Protein AF-A0A2A4MA32-F1 (afdb_monomer)

Foldseek 3Di:
DPPDAPVVLLVCVLVPNVVSLVVVCVVCLLVLLVLLCLQDVDPVSSVVLSVVLSVVCSVCSNVDDPPDGPNLVSSLSSNVSSVVSVVVVVVPDDDDDDPDDDPDDPPPDPDPDDDDPDPVVVVLVVVLVVQLSVLLVPDDPLLNQLQCCCPVVVDDLVSSCVSVVHDSVVSVVSPVVSVVSSCVRCVVSVVD

Nearest PDB structures (foldseek):
  6jbq-assembly1_F  TM=4.862E-01  e=3.437E-13  Escherichia coli K-12
  8z6g-assembly1_B  TM=4.950E-01  e=1.996E-12  Pseudomonas aeruginosa
  8z6g-assembly3_F  TM=4.923E-01  e=1.811E-12  Pseudomonas aeruginosa
  6in7-assembly1_B  TM=4.731E-01  e=1.633E-11  Pseudomonas aeruginosa PAO1
  6kon-assembly1_F  TM=4.116E-01  e=2.038E-07  Mycobacterium tuberculosis H37Rv

Radius of gyration: 19.02 Å; Cα contacts (8 Å, |Δi|>4): 123; chains: 1; bounding box: 43×49×50 Å

Structure (mmCIF, N/CA/C/O backbone):
data_AF-A0A2A4MA32-F1
#
_entry.id   AF-A0A2A4MA32-F1
#
loop_
_atom_site.group_PDB
_atom_site.id
_atom_site.type_symbol
_atom_site.label_atom_id
_atom_site.label_alt_id
_atom_site.label_comp_id
_atom_site.label_asym_id
_atom_site.label_entity_id
_atom_site.label_seq_id
_atom_site.pdbx_PDB_ins_code
_atom_site.Cartn_x
_atom_site.Cartn_y
_atom_site.Cartn_z
_atom_site.occupancy
_atom_site.B_iso_or_equiv
_atom_site.auth_seq_id
_atom_site.auth_comp_id
_atom_site.auth_asym_id
_atom_site.auth_atom_id
_atom_site.pdbx_PDB_model_num
ATOM 1 N N . MET A 1 1 ? -0.555 -21.394 16.852 1.00 39.44 1 MET A N 1
ATOM 2 C CA . MET A 1 1 ? -1.492 -20.337 17.302 1.00 39.44 1 MET A CA 1
ATOM 3 C C . MET A 1 1 ? -2.703 -20.355 16.387 1.00 39.44 1 MET A C 1
ATOM 5 O O . MET A 1 1 ? -2.506 -20.377 15.179 1.00 39.44 1 MET A O 1
ATOM 9 N N . LYS A 1 2 ? -3.931 -20.401 16.919 1.00 41.59 2 LYS A 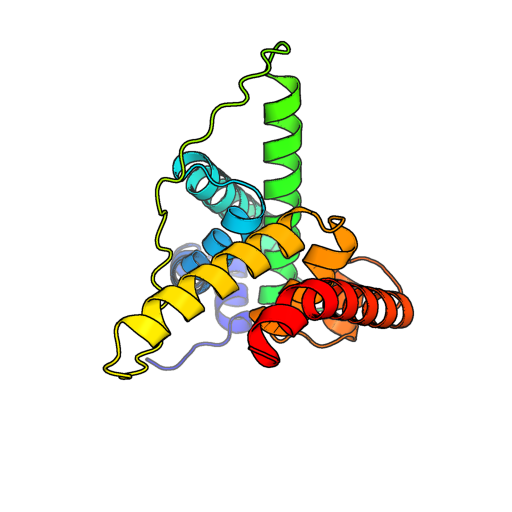N 1
ATOM 10 C CA . LYS A 1 2 ? -5.141 -20.251 16.092 1.00 41.59 2 LYS A CA 1
ATOM 11 C C . LYS A 1 2 ? -5.085 -18.870 15.428 1.00 41.59 2 LYS A C 1
ATOM 13 O O . LYS A 1 2 ? -4.944 -17.881 16.140 1.00 41.59 2 LYS A O 1
ATOM 18 N N . GLN A 1 3 ? -5.139 -18.801 14.098 1.00 53.81 3 GLN A N 1
ATOM 19 C CA . GLN A 1 3 ? -5.293 -17.528 13.389 1.00 53.81 3 GLN A CA 1
ATOM 20 C C . GLN A 1 3 ? -6.653 -16.944 13.777 1.00 53.81 3 GLN A C 1
ATOM 22 O O . GLN A 1 3 ? -7.693 -17.412 13.319 1.00 53.81 3 GLN A O 1
ATOM 27 N N . GLN A 1 4 ? -6.648 -15.964 14.677 1.00 66.06 4 GLN A N 1
ATOM 28 C CA . GLN A 1 4 ? -7.839 -15.192 14.996 1.00 66.06 4 GLN A CA 1
ATOM 29 C C . GLN A 1 4 ? -8.212 -14.364 13.760 1.00 66.06 4 GLN A C 1
ATOM 31 O O . GLN A 1 4 ? -7.342 -13.800 13.090 1.00 66.06 4 GLN A O 1
ATOM 36 N N . SER A 1 5 ? -9.501 -14.357 13.417 1.00 85.75 5 SER A N 1
ATOM 37 C CA . SER A 1 5 ? -10.015 -13.584 12.284 1.00 85.75 5 SER A CA 1
ATOM 38 C C . SER A 1 5 ? -9.725 -12.099 12.494 1.00 85.75 5 SER A C 1
ATOM 40 O O . SER A 1 5 ? -9.917 -11.592 13.600 1.00 85.75 5 SER A O 1
ATOM 42 N N . ASP A 1 6 ? -9.313 -11.396 11.436 1.00 89.06 6 ASP A N 1
ATOM 43 C CA . ASP A 1 6 ? -9.029 -9.956 11.507 1.00 89.06 6 ASP A CA 1
ATOM 44 C C . ASP A 1 6 ? -10.228 -9.171 12.033 1.00 89.06 6 ASP A C 1
ATOM 46 O O . ASP A 1 6 ? -10.058 -8.237 12.808 1.00 89.06 6 ASP A O 1
ATOM 50 N N . LEU A 1 7 ? -11.444 -9.594 11.676 1.00 88.19 7 LEU A N 1
ATOM 51 C CA . LEU A 1 7 ? -12.675 -8.967 12.151 1.00 88.19 7 LEU A CA 1
ATOM 52 C C . LEU A 1 7 ? -12.806 -9.034 13.675 1.00 88.19 7 LEU A C 1
ATOM 54 O O . LEU A 1 7 ? -13.193 -8.046 14.281 1.00 88.19 7 LEU A O 1
ATOM 58 N N . LEU A 1 8 ? -12.431 -10.153 14.301 1.00 89.88 8 LEU A N 1
ATOM 59 C CA . LEU A 1 8 ? -12.493 -10.283 15.761 1.00 89.88 8 LEU A CA 1
ATOM 60 C C . LEU A 1 8 ? -11.515 -9.322 16.438 1.00 89.88 8 LEU A C 1
ATOM 62 O O . LEU A 1 8 ? -11.890 -8.627 17.375 1.00 89.88 8 LEU A O 1
ATOM 66 N N . ILE A 1 9 ? -10.287 -9.242 15.922 1.00 89.94 9 ILE A N 1
ATOM 67 C CA . ILE A 1 9 ? -9.264 -8.330 16.446 1.00 89.94 9 ILE A CA 1
ATOM 68 C C . ILE A 1 9 ? -9.721 -6.871 16.282 1.00 89.94 9 ILE A C 1
ATOM 70 O O . ILE A 1 9 ? -9.551 -6.055 17.180 1.00 89.94 9 ILE A O 1
ATOM 74 N N . ILE A 1 10 ? -10.349 -6.533 15.154 1.00 91.38 10 ILE A N 1
ATOM 75 C CA . ILE A 1 10 ? -10.876 -5.187 14.902 1.00 91.38 10 ILE A CA 1
ATOM 76 C C . ILE A 1 10 ? -12.019 -4.837 15.860 1.00 91.38 10 ILE A C 1
ATOM 78 O O . ILE A 1 10 ? -12.062 -3.709 16.349 1.00 91.38 10 ILE A O 1
ATOM 82 N N . GLU A 1 11 ? -12.931 -5.768 16.141 1.00 91.31 11 GLU A N 1
ATOM 83 C CA . GLU A 1 11 ? -14.010 -5.537 17.107 1.00 91.31 11 GLU A CA 1
ATOM 84 C C . GLU A 1 11 ? -13.466 -5.351 18.533 1.00 91.31 11 GLU A C 1
ATOM 86 O O . GLU A 1 11 ? -13.908 -4.444 19.239 1.00 91.31 11 GLU A O 1
ATOM 91 N N . GLU A 1 12 ? -12.429 -6.098 18.931 1.00 91.56 12 GLU A N 1
ATOM 92 C CA . GLU A 1 12 ? -11.727 -5.856 20.200 1.00 91.56 12 GLU A CA 1
ATOM 93 C C . GLU A 1 12 ? -11.136 -4.437 20.256 1.00 91.56 12 GLU A C 1
ATOM 95 O O . GLU A 1 12 ? -11.335 -3.718 21.240 1.00 91.56 12 GLU A O 1
ATOM 100 N N . ILE A 1 13 ? -10.490 -3.984 19.178 1.00 91.69 13 ILE A N 1
ATOM 101 C CA . ILE A 1 13 ? -9.930 -2.626 19.091 1.00 91.69 13 ILE A CA 1
ATOM 102 C C . ILE A 1 13 ? -11.036 -1.571 19.191 1.00 91.69 13 ILE A C 1
ATOM 104 O O . ILE A 1 13 ? -10.889 -0.592 19.924 1.00 91.69 13 ILE A O 1
ATOM 108 N N . LYS A 1 14 ? -12.167 -1.772 18.502 1.00 89.31 14 LYS A N 1
ATOM 109 C CA . LYS A 1 14 ? -13.332 -0.874 18.585 1.00 89.31 14 LYS A CA 1
ATOM 110 C C . LYS A 1 14 ? -13.930 -0.821 19.989 1.00 89.31 14 LYS A C 1
ATOM 112 O O . LYS A 1 14 ? -14.436 0.228 20.377 1.00 89.31 14 LYS A O 1
ATOM 117 N N . SER A 1 15 ? -13.844 -1.913 20.749 1.00 90.12 15 SER A N 1
ATOM 118 C CA . SER A 1 15 ? -14.308 -1.973 22.140 1.00 90.12 15 SER A CA 1
ATOM 119 C C . SER A 1 15 ? -13.356 -1.313 23.152 1.00 90.12 15 SER A C 1
ATOM 121 O O . SER A 1 15 ? -13.684 -1.230 24.333 1.00 90.12 15 SER A O 1
ATOM 123 N N . GLY A 1 16 ? -12.203 -0.807 22.697 1.00 86.62 16 GLY A N 1
ATOM 124 C CA . GLY A 1 16 ? -11.233 -0.073 23.514 1.00 86.62 16 GLY A CA 1
ATOM 125 C C . GLY A 1 16 ? -9.967 -0.859 23.864 1.00 86.62 16 GLY A C 1
ATOM 126 O O . GLY A 1 16 ? -9.085 -0.307 24.518 1.00 86.62 16 GLY A O 1
ATOM 127 N N . ASN A 1 17 ? -9.831 -2.110 23.407 1.00 90.44 17 ASN A N 1
ATOM 128 C CA . ASN A 1 17 ? -8.597 -2.879 23.566 1.00 90.44 17 ASN A CA 1
ATOM 129 C C . ASN A 1 17 ? -7.555 -2.449 22.521 1.00 90.44 17 ASN A C 1
ATOM 131 O O . ASN A 1 17 ? -7.412 -3.058 21.461 1.00 90.44 17 ASN A O 1
ATOM 135 N N . THR A 1 18 ? -6.817 -1.381 22.808 1.00 84.25 18 THR A N 1
ATOM 136 C CA . THR A 1 18 ? -5.807 -0.842 21.884 1.00 84.25 18 THR A CA 1
ATOM 137 C C . THR A 1 18 ? -4.618 -1.782 21.679 1.00 84.25 18 THR A C 1
ATOM 139 O O . THR A 1 18 ? -4.023 -1.772 20.603 1.00 84.25 18 THR A O 1
ATOM 142 N N . GLU A 1 19 ? -4.305 -2.639 22.655 1.00 89.31 19 GLU A N 1
ATOM 143 C CA . GLU A 1 19 ? -3.216 -3.627 22.570 1.00 89.31 19 GLU A CA 1
ATOM 144 C C . GLU A 1 19 ? -3.465 -4.679 21.479 1.00 89.31 19 GLU A C 1
ATOM 146 O O . GLU A 1 19 ? -2.526 -5.170 20.848 1.00 89.31 19 GLU A O 1
ATOM 151 N N . ALA A 1 20 ? -4.734 -4.970 21.170 1.00 90.44 20 ALA A N 1
ATOM 152 C CA . ALA A 1 20 ? -5.100 -5.882 20.088 1.00 90.44 20 ALA A CA 1
ATOM 153 C C . ALA A 1 20 ? -4.593 -5.399 18.711 1.00 90.44 20 ALA A C 1
ATOM 155 O O . ALA A 1 20 ? -4.343 -6.217 17.821 1.00 90.44 20 ALA A O 1
ATOM 156 N N . PHE A 1 21 ? -4.340 -4.093 18.542 1.00 92.19 21 PHE A N 1
ATOM 157 C CA . PHE A 1 21 ? -3.753 -3.554 17.314 1.00 92.19 21 PHE A CA 1
ATOM 158 C C . PHE A 1 21 ? -2.340 -4.084 17.048 1.00 92.19 21 PHE A C 1
ATOM 160 O O . PHE A 1 21 ? -1.986 -4.289 15.887 1.00 92.19 21 PHE A O 1
ATOM 167 N N . ASN A 1 22 ? -1.556 -4.390 18.088 1.00 92.06 22 ASN A N 1
ATOM 168 C CA . ASN A 1 22 ? -0.206 -4.933 17.926 1.00 92.06 22 ASN A CA 1
ATOM 169 C C . ASN A 1 22 ? -0.216 -6.257 17.138 1.00 92.06 22 ASN A C 1
ATOM 171 O O . ASN A 1 22 ? 0.629 -6.489 16.276 1.00 92.06 22 ASN A O 1
ATOM 175 N N . SER A 1 23 ? -1.244 -7.088 17.339 1.00 91.31 23 SER A N 1
ATOM 176 C CA . SER A 1 23 ? -1.420 -8.330 16.574 1.00 91.31 23 SER A CA 1
ATOM 177 C C . SER A 1 23 ? -1.620 -8.071 15.076 1.00 91.31 23 SER A C 1
ATOM 179 O O . SER A 1 23 ? -1.096 -8.816 14.246 1.00 91.31 23 SER A O 1
ATOM 181 N N . LEU A 1 24 ? -2.337 -7.000 14.709 1.00 92.06 24 LEU A N 1
ATOM 182 C CA . LEU A 1 24 ? -2.490 -6.592 13.309 1.00 92.06 24 LEU A CA 1
ATOM 183 C C . LEU A 1 24 ? -1.182 -6.037 12.747 1.00 92.06 24 LEU A C 1
ATOM 185 O O . LEU A 1 24 ? -0.840 -6.354 11.610 1.00 92.06 24 LEU A O 1
ATOM 189 N N . VAL A 1 25 ? -0.439 -5.252 13.532 1.00 92.50 25 VAL A N 1
ATOM 190 C CA . VAL A 1 25 ? 0.870 -4.726 13.122 1.00 92.50 25 VAL A CA 1
ATOM 191 C C . VAL A 1 25 ? 1.820 -5.871 12.796 1.00 92.50 25 VAL A C 1
ATOM 193 O O . VAL A 1 25 ? 2.292 -5.955 11.666 1.00 92.50 25 VAL A O 1
ATOM 196 N N . LEU A 1 26 ? 2.015 -6.810 13.724 1.00 91.06 26 LEU A N 1
ATOM 197 C CA . LEU A 1 26 ? 2.899 -7.962 13.524 1.00 91.06 26 LEU A CA 1
ATOM 198 C C . LEU A 1 26 ? 2.487 -8.810 12.314 1.00 91.06 26 LEU A C 1
ATOM 200 O O . LEU A 1 26 ? 3.336 -9.270 11.552 1.00 91.06 26 LEU A O 1
ATOM 204 N N . LYS A 1 27 ? 1.178 -8.989 12.098 1.00 89.19 27 LYS A N 1
ATOM 205 C CA . LYS A 1 27 ? 0.650 -9.754 10.961 1.00 89.19 27 LYS A CA 1
ATOM 206 C C . LYS A 1 27 ? 0.878 -9.055 9.618 1.00 89.19 27 LYS A C 1
ATOM 208 O O . LYS A 1 27 ? 1.170 -9.721 8.625 1.00 89.19 27 LYS A O 1
ATOM 213 N N . TYR A 1 28 ? 0.702 -7.735 9.562 1.00 92.06 28 TYR A N 1
ATOM 214 C CA . TYR A 1 28 ? 0.650 -6.988 8.304 1.00 92.06 28 TYR A CA 1
ATOM 215 C C . TYR A 1 28 ? 1.913 -6.192 7.981 1.00 92.06 28 TYR A C 1
ATOM 217 O O . TYR A 1 28 ? 2.060 -5.768 6.836 1.00 92.06 28 TYR A O 1
ATOM 225 N N . GLN A 1 29 ? 2.849 -6.038 8.919 1.00 91.88 29 GLN A N 1
ATOM 226 C CA . GLN A 1 29 ? 4.074 -5.262 8.719 1.00 91.88 29 GLN A CA 1
ATOM 227 C C . GLN A 1 29 ? 4.896 -5.748 7.519 1.00 91.88 29 GLN A C 1
ATOM 229 O O . GLN A 1 29 ? 5.209 -4.906 6.67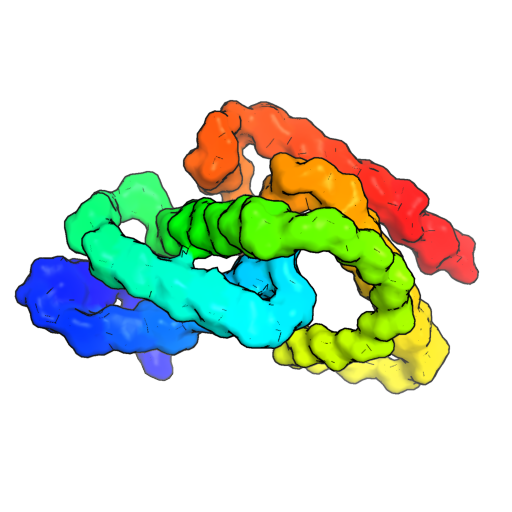7 1.00 91.88 29 GLN A O 1
ATOM 234 N N . PRO A 1 30 ? 5.175 -7.058 7.339 1.00 89.19 30 PRO A N 1
ATOM 235 C CA . PRO A 1 30 ? 5.934 -7.518 6.174 1.00 89.19 30 PRO A CA 1
ATOM 236 C C . PRO A 1 30 ? 5.231 -7.189 4.852 1.00 89.19 30 PRO A C 1
ATOM 238 O O . PRO A 1 30 ? 5.869 -6.825 3.867 1.00 89.19 30 PRO A O 1
ATOM 241 N N . ARG A 1 31 ? 3.894 -7.269 4.831 1.00 87.25 31 ARG A N 1
ATOM 242 C CA . ARG A 1 31 ? 3.094 -6.981 3.633 1.00 87.25 31 ARG A CA 1
ATOM 243 C C . ARG A 1 31 ? 3.058 -5.488 3.321 1.00 87.25 31 ARG A C 1
ATOM 245 O O . ARG A 1 31 ? 3.203 -5.112 2.167 1.00 87.25 31 ARG A O 1
ATOM 252 N N . ILE A 1 32 ? 2.882 -4.638 4.332 1.00 91.12 32 ILE A N 1
ATOM 253 C CA . ILE A 1 32 ? 2.873 -3.179 4.165 1.00 91.12 32 ILE A CA 1
ATOM 254 C C . ILE A 1 32 ? 4.253 -2.677 3.733 1.00 91.12 32 ILE A C 1
ATOM 256 O O . ILE A 1 32 ? 4.322 -1.883 2.798 1.00 91.12 32 ILE A O 1
ATOM 260 N N . ALA A 1 33 ? 5.331 -3.194 4.328 1.00 88.88 33 ALA A N 1
ATOM 261 C CA . ALA A 1 33 ? 6.695 -2.872 3.917 1.00 88.88 33 ALA A CA 1
ATOM 262 C C . ALA A 1 33 ? 6.961 -3.284 2.462 1.00 88.88 33 ALA A C 1
ATOM 264 O O . ALA A 1 33 ? 7.498 -2.496 1.689 1.00 88.88 33 ALA A O 1
ATOM 265 N N . LYS A 1 34 ? 6.493 -4.471 2.046 1.00 84.69 34 LYS A N 1
ATOM 266 C CA . LYS A 1 34 ? 6.585 -4.916 0.648 1.00 84.69 34 LYS A CA 1
ATOM 267 C C . LYS A 1 34 ? 5.830 -3.995 -0.314 1.00 84.69 34 LYS A C 1
ATOM 269 O O . LYS A 1 34 ? 6.312 -3.752 -1.413 1.00 84.69 34 LYS A O 1
ATOM 274 N N . ILE A 1 35 ? 4.666 -3.472 0.077 1.00 84.50 35 ILE A N 1
ATOM 275 C CA . ILE A 1 35 ? 3.933 -2.487 -0.735 1.00 84.50 35 ILE A CA 1
ATOM 276 C C . ILE A 1 35 ? 4.718 -1.173 -0.804 1.00 84.50 35 ILE A C 1
ATOM 278 O O . ILE A 1 35 ? 4.867 -0.617 -1.885 1.00 84.50 35 ILE A O 1
ATOM 282 N N . ALA A 1 36 ? 5.251 -0.682 0.318 1.00 87.88 36 ALA A N 1
ATOM 283 C CA . ALA A 1 36 ? 6.046 0.547 0.361 1.00 87.88 36 ALA A CA 1
ATOM 284 C C . ALA A 1 36 ? 7.317 0.461 -0.506 1.00 87.88 36 ALA A C 1
ATOM 286 O O . ALA A 1 36 ? 7.628 1.409 -1.228 1.00 87.88 36 ALA A O 1
ATOM 287 N N . ALA A 1 37 ? 7.979 -0.699 -0.525 1.00 84.94 37 ALA A N 1
ATOM 288 C CA . ALA A 1 37 ? 9.147 -0.980 -1.365 1.00 84.94 37 ALA A CA 1
ATOM 289 C C . ALA A 1 37 ? 8.862 -0.906 -2.880 1.00 84.94 37 ALA A C 1
ATOM 291 O O . ALA A 1 37 ? 9.780 -0.770 -3.680 1.00 84.94 37 ALA A O 1
ATOM 292 N N . GLN A 1 38 ? 7.591 -0.933 -3.301 1.00 79.12 38 GLN A N 1
ATOM 293 C CA . GLN A 1 38 ? 7.218 -0.702 -4.705 1.00 79.12 38 GLN A CA 1
ATOM 294 C C . GLN A 1 38 ? 7.311 0.782 -5.110 1.00 79.12 38 GLN A C 1
ATOM 296 O O . GLN A 1 38 ? 7.241 1.095 -6.302 1.00 79.12 38 GLN A O 1
ATOM 301 N N . TYR A 1 39 ? 7.432 1.692 -4.134 1.00 82.38 39 TYR A N 1
ATOM 302 C CA . TYR A 1 39 ? 7.422 3.146 -4.330 1.00 82.38 39 TYR A CA 1
ATOM 303 C C . TYR A 1 39 ? 8.745 3.836 -3.973 1.00 82.38 39 TYR A C 1
ATOM 305 O O . TYR A 1 39 ? 9.027 4.883 -4.552 1.00 82.38 39 TYR A O 1
ATOM 313 N N . SER A 1 40 ? 9.548 3.277 -3.062 1.00 82.62 40 SER A N 1
ATOM 314 C CA . SER A 1 40 ? 10.906 3.753 -2.757 1.00 82.62 40 SER A CA 1
ATOM 315 C C . SER A 1 40 ? 11.874 2.579 -2.646 1.00 82.62 40 SER A C 1
ATOM 317 O O . SER A 1 40 ? 11.486 1.502 -2.198 1.00 82.62 40 SER A O 1
ATOM 319 N N . LYS A 1 41 ? 13.127 2.804 -3.055 1.00 80.06 41 LYS A N 1
ATOM 320 C CA . LYS A 1 41 ? 14.238 1.857 -2.878 1.00 80.06 41 LYS A CA 1
ATOM 321 C C . LYS A 1 41 ? 15.027 2.115 -1.591 1.00 80.06 41 LYS A C 1
ATOM 323 O O . LYS A 1 41 ? 15.753 1.234 -1.149 1.00 80.06 41 LYS A O 1
ATOM 328 N N . GLU A 1 42 ? 14.878 3.299 -1.001 1.00 85.69 42 GLU A N 1
ATOM 329 C CA . GLU A 1 42 ? 15.608 3.697 0.199 1.00 85.69 42 GLU A CA 1
ATOM 330 C C . GLU A 1 42 ? 15.009 3.002 1.438 1.00 85.69 42 GLU A C 1
ATOM 332 O O . GLU A 1 42 ? 13.817 3.187 1.721 1.00 85.69 42 GLU A O 1
ATOM 337 N N . PRO A 1 43 ? 15.789 2.216 2.208 1.00 86.56 43 PRO A N 1
ATOM 338 C CA . PRO A 1 43 ? 15.278 1.508 3.380 1.00 86.56 43 PRO A CA 1
ATOM 339 C C . PRO A 1 43 ? 14.611 2.421 4.413 1.00 86.56 43 PRO A C 1
ATOM 341 O O . PRO A 1 43 ? 13.596 2.029 4.996 1.00 86.56 43 PRO A O 1
ATOM 344 N N . SER A 1 44 ? 15.136 3.634 4.630 1.00 88.44 44 SER A N 1
ATOM 345 C CA . SER A 1 44 ? 14.530 4.594 5.562 1.00 88.44 44 SER A CA 1
ATOM 346 C C . SER A 1 44 ? 13.146 5.042 5.097 1.00 88.44 44 SER A C 1
ATOM 348 O O . SER A 1 44 ? 12.203 5.023 5.885 1.00 88.44 44 SER A O 1
ATOM 350 N N . ASP A 1 45 ? 12.990 5.347 3.808 1.00 89.44 45 ASP A N 1
ATOM 351 C CA . ASP A 1 45 ? 11.707 5.761 3.234 1.00 89.44 45 ASP A CA 1
ATOM 352 C C . ASP A 1 45 ? 10.665 4.639 3.343 1.00 89.44 45 ASP A C 1
ATOM 354 O O . ASP A 1 45 ? 9.499 4.881 3.656 1.00 89.44 45 ASP A O 1
ATOM 358 N N . ILE A 1 46 ? 11.075 3.386 3.110 1.00 90.31 46 ILE A N 1
ATOM 359 C CA . ILE A 1 46 ? 10.192 2.218 3.236 1.00 90.31 46 ILE A CA 1
ATOM 360 C C . ILE A 1 46 ? 9.671 2.095 4.674 1.00 90.31 46 ILE A C 1
ATOM 362 O O . ILE A 1 46 ? 8.473 1.858 4.882 1.00 90.31 46 ILE A O 1
ATOM 366 N N . MET A 1 47 ? 10.550 2.260 5.668 1.00 92.62 47 MET A N 1
ATOM 367 C CA . MET A 1 47 ? 10.176 2.213 7.084 1.00 92.62 47 MET A CA 1
ATOM 368 C C . MET A 1 47 ? 9.253 3.375 7.466 1.00 92.62 47 MET A C 1
ATOM 370 O O . MET A 1 47 ? 8.228 3.135 8.108 1.00 92.62 47 MET A O 1
ATOM 374 N N . ASP A 1 48 ? 9.549 4.591 7.007 1.00 93.50 48 ASP A N 1
ATOM 375 C CA . ASP A 1 48 ? 8.730 5.783 7.249 1.00 93.50 48 ASP A CA 1
ATOM 376 C C . ASP A 1 48 ? 7.318 5.627 6.672 1.00 93.50 48 ASP A C 1
ATOM 378 O O . ASP A 1 48 ? 6.322 5.821 7.374 1.00 93.50 48 ASP A O 1
ATOM 382 N N . ILE A 1 49 ? 7.209 5.208 5.406 1.00 94.06 49 ILE A N 1
ATOM 383 C CA . ILE A 1 49 ? 5.920 4.965 4.742 1.00 94.06 49 ILE A CA 1
ATOM 384 C C . ILE A 1 49 ? 5.134 3.886 5.490 1.00 94.06 49 ILE A C 1
ATOM 386 O O . ILE A 1 49 ? 3.925 4.028 5.699 1.00 94.06 49 ILE A O 1
ATOM 390 N N . THR A 1 50 ? 5.806 2.808 5.902 1.00 94.50 50 THR A N 1
ATOM 391 C CA . THR A 1 50 ? 5.189 1.705 6.652 1.00 94.50 50 THR A CA 1
ATOM 392 C C . THR A 1 50 ? 4.635 2.195 7.985 1.00 94.50 50 THR A C 1
ATOM 394 O O . THR A 1 50 ? 3.477 1.923 8.316 1.00 94.50 50 THR A O 1
ATOM 397 N N . GLN A 1 51 ? 5.429 2.956 8.738 1.00 95.62 51 GLN A N 1
ATOM 398 C CA . GLN A 1 51 ? 5.022 3.524 10.017 1.00 95.62 51 GLN A CA 1
ATOM 399 C C . GLN A 1 51 ? 3.848 4.495 9.846 1.00 95.62 51 GLN A C 1
ATOM 401 O O . GLN A 1 51 ? 2.836 4.382 10.545 1.00 95.62 51 GLN A O 1
ATOM 406 N N . GLU A 1 52 ? 3.940 5.423 8.894 1.00 96.81 52 GLU A N 1
ATOM 407 C CA . GLU A 1 52 ? 2.886 6.398 8.622 1.00 96.81 52 GLU A CA 1
ATOM 408 C C . GLU A 1 52 ? 1.581 5.706 8.196 1.00 96.81 52 GLU A C 1
ATOM 410 O O . GLU A 1 52 ? 0.492 6.092 8.643 1.00 96.81 52 GLU A O 1
ATOM 415 N N . ALA A 1 53 ? 1.673 4.645 7.389 1.00 96.75 53 ALA A N 1
ATOM 416 C CA . ALA A 1 53 ? 0.527 3.831 7.006 1.00 96.75 53 ALA A CA 1
ATOM 417 C C . ALA A 1 53 ? -0.135 3.198 8.237 1.00 96.75 53 ALA A C 1
ATOM 419 O O . ALA A 1 53 ? -1.348 3.335 8.401 1.00 96.75 53 ALA A O 1
ATOM 420 N N . PHE A 1 54 ? 0.630 2.588 9.148 1.00 97.19 54 PHE A N 1
ATOM 421 C CA . PHE A 1 54 ? 0.080 2.023 10.385 1.00 97.19 54 PHE A CA 1
ATOM 422 C C . PHE A 1 54 ? -0.586 3.064 11.282 1.00 97.19 54 PHE A C 1
ATOM 424 O O . PHE A 1 54 ? -1.670 2.807 11.806 1.00 97.19 54 PHE A O 1
ATOM 431 N N . ILE A 1 55 ? -0.005 4.259 11.410 1.00 96.38 55 ILE A N 1
ATOM 432 C CA . ILE A 1 55 ? -0.615 5.360 12.169 1.00 96.38 55 ILE A CA 1
ATOM 433 C C . ILE A 1 55 ? -1.967 5.753 11.554 1.00 96.38 55 ILE A C 1
ATOM 435 O O . ILE A 1 55 ? -2.944 5.968 12.277 1.00 96.38 55 ILE A O 1
ATOM 439 N N . LYS A 1 56 ? -2.054 5.841 10.222 1.00 96.50 56 LYS A N 1
ATOM 440 C CA . LYS A 1 56 ? -3.312 6.147 9.520 1.00 96.50 56 LYS A CA 1
ATOM 441 C C . LYS A 1 56 ? -4.336 5.026 9.656 1.00 96.50 56 LYS A C 1
ATOM 443 O O . LYS A 1 56 ? -5.506 5.320 9.895 1.00 96.50 56 LYS A O 1
ATOM 448 N N . ILE A 1 57 ? -3.902 3.771 9.546 1.00 95.62 57 ILE A N 1
ATOM 449 C CA . ILE A 1 57 ? -4.736 2.584 9.763 1.00 95.62 57 ILE A CA 1
ATOM 450 C C . ILE A 1 57 ? -5.321 2.635 11.173 1.00 95.62 57 ILE A C 1
ATOM 452 O O . ILE A 1 57 ? -6.538 2.594 11.308 1.00 95.62 57 ILE A O 1
ATOM 456 N N . TYR A 1 58 ? -4.491 2.824 12.202 1.00 94.50 58 TYR A N 1
ATOM 457 C CA . TYR A 1 58 ? -4.933 2.922 13.595 1.00 94.50 58 TYR A CA 1
ATOM 458 C C . TYR A 1 58 ? -5.977 4.028 13.794 1.00 94.50 58 TYR A C 1
ATOM 460 O O . TYR A 1 58 ? -7.052 3.789 14.338 1.00 94.50 58 TYR A O 1
ATOM 468 N N . LYS A 1 59 ? -5.719 5.234 13.274 1.00 93.56 59 LYS A N 1
ATOM 469 C CA . LYS A 1 59 ? -6.655 6.369 13.375 1.00 93.56 59 LYS A CA 1
ATOM 470 C C . LYS A 1 59 ? -7.980 6.138 12.643 1.00 93.56 59 LYS A C 1
ATOM 472 O O . LYS A 1 59 ? -8.985 6.758 12.987 1.00 93.56 59 LYS A O 1
ATOM 477 N N . ALA A 1 60 ? -7.984 5.300 11.610 1.00 93.62 60 ALA A N 1
ATOM 478 C CA . ALA A 1 60 ? -9.154 5.041 10.780 1.00 93.62 60 ALA A CA 1
ATOM 479 C C . ALA A 1 60 ? -9.848 3.704 11.094 1.00 93.62 60 ALA A C 1
ATOM 481 O O . ALA A 1 60 ? -10.929 3.463 10.561 1.00 93.62 60 ALA A O 1
ATOM 482 N N . ILE A 1 61 ? -9.272 2.848 11.946 1.00 93.31 61 ILE A N 1
ATOM 483 C CA . ILE A 1 61 ? -9.720 1.459 12.135 1.00 93.31 61 ILE A CA 1
ATOM 484 C C . ILE A 1 61 ? -11.146 1.365 12.676 1.00 93.31 61 ILE A C 1
ATOM 486 O O . ILE A 1 61 ? -11.915 0.500 12.267 1.00 93.31 61 ILE A O 1
ATOM 490 N N . THR A 1 62 ? -11.554 2.316 13.516 1.00 89.94 62 THR A N 1
ATOM 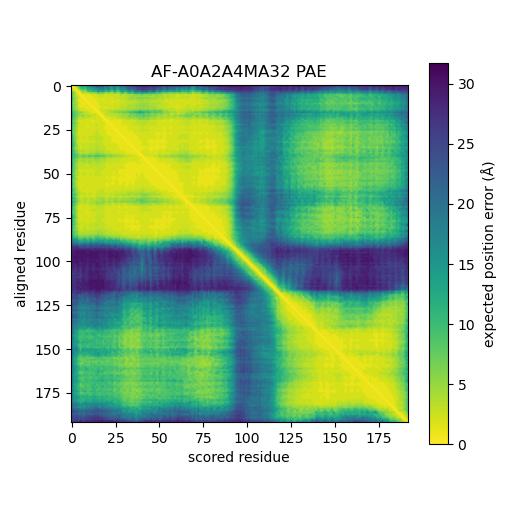491 C CA . THR A 1 62 ? -12.922 2.395 14.048 1.00 89.94 62 THR A CA 1
ATOM 492 C C . THR A 1 62 ? -13.961 2.676 12.962 1.00 89.94 62 THR A C 1
ATOM 494 O O . THR A 1 62 ? -15.129 2.332 13.122 1.00 89.94 62 THR A O 1
ATOM 497 N N . LYS A 1 63 ? -13.542 3.249 11.827 1.00 89.50 63 LYS A N 1
ATOM 498 C CA . LYS A 1 63 ? -14.393 3.522 10.661 1.00 89.50 63 LYS A CA 1
ATOM 499 C C . LYS A 1 63 ? -14.463 2.344 9.688 1.00 89.50 63 LYS A C 1
ATOM 501 O O . LYS A 1 63 ? -15.204 2.429 8.710 1.00 89.50 63 LYS A O 1
ATOM 506 N N . PHE A 1 64 ? -13.705 1.271 9.914 1.00 90.94 64 PHE A N 1
ATOM 507 C CA . PHE A 1 64 ? -13.746 0.090 9.062 1.00 90.94 64 PHE A CA 1
ATOM 508 C C . PHE A 1 64 ? -15.068 -0.670 9.253 1.00 90.94 64 PHE A C 1
ATOM 510 O O . PHE A 1 64 ? -15.383 -1.146 10.348 1.00 90.94 64 PHE A O 1
ATOM 517 N N . ARG A 1 65 ? -15.843 -0.768 8.167 1.00 84.69 65 ARG A N 1
ATOM 518 C CA . ARG A 1 65 ? -17.206 -1.326 8.153 1.00 84.69 65 ARG A CA 1
ATOM 519 C C . ARG A 1 65 ? -17.284 -2.812 7.803 1.00 84.69 65 ARG A C 1
ATOM 521 O O . ARG A 1 65 ? -18.330 -3.409 8.000 1.00 84.69 65 ARG A O 1
ATOM 528 N N . GLY A 1 66 ? -16.200 -3.408 7.304 1.00 84.06 66 GLY A N 1
ATOM 529 C CA . GLY A 1 66 ? -16.213 -4.798 6.832 1.00 84.06 66 GLY A CA 1
ATOM 530 C C . GLY A 1 66 ? -16.750 -4.988 5.408 1.00 84.06 66 GLY A C 1
ATOM 531 O O . GLY A 1 66 ? -16.872 -6.122 4.968 1.00 84.06 66 GLY A O 1
ATOM 532 N N . ASP A 1 67 ? -16.997 -3.906 4.660 1.00 79.69 67 ASP A N 1
ATOM 533 C CA . ASP A 1 67 ? -17.482 -3.954 3.264 1.00 79.69 67 ASP A CA 1
ATOM 534 C C . ASP A 1 67 ? -16.467 -4.576 2.275 1.00 79.69 67 ASP A C 1
ATOM 536 O O . ASP A 1 67 ? -16.770 -4.808 1.108 1.00 79.69 67 ASP A O 1
ATOM 540 N N . SER A 1 68 ? -15.229 -4.805 2.719 1.00 79.81 68 SER A N 1
ATOM 541 C CA . SER A 1 68 ? -14.163 -5.485 1.975 1.00 79.81 68 SER A CA 1
ATOM 542 C C . SER A 1 68 ? -13.259 -6.232 2.953 1.00 79.81 68 SER A C 1
ATOM 544 O O . SER A 1 68 ? -13.330 -5.994 4.162 1.00 79.81 68 SER A O 1
ATOM 546 N N . ALA A 1 69 ? -12.380 -7.103 2.452 1.00 84.31 69 ALA A N 1
ATOM 547 C CA . ALA A 1 69 ? -11.357 -7.708 3.295 1.00 84.31 69 ALA A CA 1
ATOM 548 C C . ALA A 1 69 ? -10.493 -6.620 3.959 1.00 84.31 69 ALA A C 1
ATOM 550 O O . ALA A 1 69 ? -10.147 -5.606 3.347 1.00 84.31 69 ALA A O 1
ATOM 551 N N . PHE A 1 70 ? -10.104 -6.836 5.218 1.00 88.38 70 PHE A N 1
ATOM 552 C CA . PHE A 1 70 ? -9.279 -5.870 5.950 1.00 88.38 70 PHE A CA 1
ATOM 553 C C . PHE A 1 70 ? -7.962 -5.576 5.220 1.00 88.38 70 PHE A C 1
ATOM 555 O O . PHE A 1 70 ? -7.534 -4.425 5.142 1.00 88.38 70 PHE A O 1
ATOM 562 N N . TYR A 1 71 ? -7.372 -6.603 4.602 1.00 85.62 71 TYR A N 1
ATOM 563 C CA . TYR A 1 71 ? -6.162 -6.457 3.804 1.00 85.62 71 TYR A CA 1
ATOM 564 C C . TYR A 1 71 ? -6.341 -5.490 2.616 1.00 85.62 71 TYR A C 1
ATOM 566 O O . TYR A 1 71 ? -5.515 -4.606 2.404 1.00 85.62 71 TYR A O 1
ATOM 574 N N . THR A 1 72 ? -7.459 -5.583 1.892 1.00 80.62 72 THR A N 1
ATOM 575 C CA . THR A 1 72 ? -7.822 -4.657 0.804 1.00 80.62 72 THR A CA 1
ATOM 576 C C . THR A 1 72 ? -7.901 -3.214 1.304 1.00 80.62 72 THR A C 1
ATOM 578 O O . THR A 1 72 ? -7.463 -2.284 0.625 1.00 80.62 72 THR A O 1
ATOM 581 N N . TRP A 1 73 ? -8.453 -3.011 2.499 1.00 87.81 73 TRP A N 1
ATOM 582 C CA . TRP A 1 73 ? -8.601 -1.685 3.088 1.00 87.81 73 TRP A CA 1
ATOM 583 C C . TRP A 1 73 ? -7.256 -1.078 3.506 1.00 87.81 73 TRP A C 1
ATOM 585 O O . TRP A 1 73 ? -6.967 0.063 3.133 1.00 87.81 73 TRP A O 1
ATOM 595 N N . ILE A 1 74 ? -6.396 -1.837 4.197 1.00 90.56 74 ILE A N 1
ATOM 596 C CA . ILE A 1 74 ? -5.060 -1.346 4.573 1.00 90.56 74 ILE A CA 1
ATOM 597 C C . ILE A 1 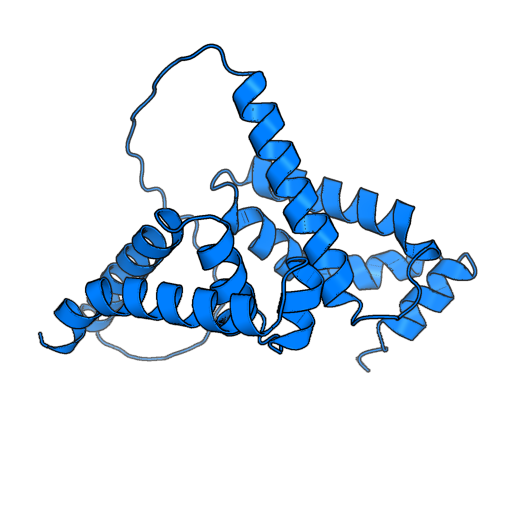74 ? -4.167 -1.129 3.348 1.00 90.56 74 ILE A C 1
ATOM 599 O O . ILE A 1 74 ? -3.431 -0.149 3.318 1.00 90.56 74 ILE A O 1
ATOM 603 N N . TYR A 1 75 ? -4.291 -1.958 2.304 1.00 87.25 75 TYR A N 1
ATOM 604 C CA . TYR A 1 75 ? -3.551 -1.790 1.052 1.00 87.25 75 TYR A CA 1
ATOM 605 C C . TYR A 1 75 ? -3.792 -0.402 0.446 1.00 87.25 75 TYR A C 1
ATOM 607 O O . TYR A 1 75 ? -2.845 0.311 0.112 1.00 87.25 75 TYR A O 1
ATOM 615 N N . ARG A 1 76 ? -5.061 0.028 0.366 1.00 83.94 76 ARG A N 1
ATOM 616 C CA . ARG A 1 76 ? -5.430 1.363 -0.145 1.00 83.94 76 ARG A CA 1
ATOM 617 C C . ARG A 1 76 ? -4.780 2.476 0.672 1.00 83.94 76 ARG A C 1
ATOM 619 O O . ARG A 1 76 ? -4.291 3.451 0.103 1.00 83.94 76 ARG A O 1
ATOM 626 N N . ILE A 1 77 ? -4.771 2.341 1.999 1.00 90.69 77 ILE A N 1
ATOM 627 C CA . ILE A 1 77 ? -4.152 3.328 2.893 1.00 90.69 77 ILE A CA 1
ATOM 628 C C . ILE A 1 77 ? -2.639 3.379 2.661 1.00 90.69 77 ILE A C 1
ATOM 630 O O . ILE A 1 77 ? -2.084 4.475 2.553 1.00 90.69 77 ILE A O 1
ATOM 634 N N . THR A 1 78 ? -1.985 2.225 2.533 1.00 90.62 78 THR A N 1
ATOM 635 C CA . THR A 1 78 ? -0.542 2.130 2.292 1.00 90.62 78 THR A CA 1
ATOM 636 C C . THR A 1 78 ? -0.152 2.731 0.948 1.00 90.62 78 THR A C 1
ATOM 638 O O . THR A 1 78 ? 0.711 3.603 0.913 1.00 90.62 78 THR A O 1
ATOM 641 N N . VAL A 1 79 ? -0.833 2.369 -0.144 1.00 86.06 79 VAL A N 1
ATOM 642 C CA . VAL A 1 79 ? -0.566 2.931 -1.480 1.00 86.06 79 VAL A CA 1
ATOM 643 C C . VAL A 1 79 ? -0.750 4.446 -1.503 1.00 86.06 79 VAL A C 1
ATOM 645 O O . VAL A 1 79 ? 0.104 5.167 -2.016 1.00 86.06 79 VAL A O 1
ATOM 648 N N . ASN A 1 80 ? -1.834 4.956 -0.916 1.00 86.25 80 ASN A N 1
ATOM 649 C CA . ASN A 1 80 ? -2.057 6.401 -0.852 1.00 86.25 80 ASN A CA 1
ATOM 650 C C . ASN A 1 80 ? -0.998 7.105 0.005 1.00 86.25 80 ASN A C 1
ATOM 652 O O . ASN A 1 80 ? -0.595 8.224 -0.305 1.00 86.25 80 ASN A O 1
ATOM 656 N N . THR A 1 81 ? -0.527 6.454 1.068 1.00 92.62 81 THR A N 1
ATOM 657 C CA . THR A 1 81 ? 0.550 6.980 1.914 1.00 92.62 81 THR A CA 1
ATOM 658 C C . THR A 1 81 ? 1.864 7.044 1.150 1.00 92.62 81 THR A C 1
ATOM 660 O O . THR A 1 81 ? 2.467 8.111 1.106 1.00 92.62 81 THR A O 1
ATOM 663 N N . ALA A 1 82 ? 2.237 5.972 0.454 1.00 88.75 82 ALA A N 1
ATOM 664 C CA . ALA A 1 82 ? 3.441 5.924 -0.365 1.00 88.75 82 ALA A CA 1
ATOM 665 C C . ALA A 1 82 ? 3.420 6.983 -1.482 1.00 88.75 82 ALA A C 1
ATOM 667 O O . ALA A 1 82 ? 4.352 7.771 -1.616 1.00 88.75 82 ALA A O 1
ATOM 668 N N . LYS A 1 83 ? 2.312 7.095 -2.229 1.00 83.88 83 LYS A N 1
ATOM 669 C CA . LYS A 1 83 ? 2.153 8.121 -3.277 1.00 83.88 83 LYS A CA 1
ATOM 670 C C . LYS A 1 83 ? 2.295 9.544 -2.732 1.00 83.88 83 LYS A C 1
ATOM 672 O O . LYS A 1 83 ? 2.957 10.380 -3.350 1.00 83.88 83 LYS A O 1
ATOM 677 N N . ASN A 1 84 ? 1.697 9.820 -1.572 1.00 87.81 84 ASN A N 1
ATOM 678 C CA . ASN A 1 84 ? 1.797 11.129 -0.928 1.00 87.81 84 ASN A CA 1
ATOM 679 C C . ASN A 1 84 ? 3.222 11.427 -0.450 1.00 87.81 84 ASN A C 1
ATOM 681 O O . ASN A 1 84 ? 3.688 12.549 -0.650 1.00 87.81 84 ASN A O 1
ATOM 685 N N . TYR A 1 85 ? 3.912 10.433 0.116 1.00 89.81 85 TYR A N 1
ATOM 686 C CA . TYR A 1 85 ? 5.300 10.549 0.563 1.00 89.81 85 TYR A CA 1
ATOM 687 C C . TYR A 1 85 ? 6.222 10.941 -0.600 1.00 89.81 85 TYR A C 1
ATOM 689 O O . TYR A 1 85 ? 6.881 11.980 -0.557 1.00 89.81 85 TYR A O 1
ATOM 697 N N . ILE A 1 86 ? 6.157 10.201 -1.712 1.00 83.44 86 ILE A N 1
ATOM 698 C CA . ILE A 1 86 ? 6.975 10.460 -2.907 1.00 83.44 86 ILE A CA 1
ATOM 699 C C . ILE A 1 86 ? 6.630 11.814 -3.546 1.00 83.44 86 ILE A C 1
ATOM 701 O O . ILE A 1 86 ? 7.513 12.566 -3.962 1.00 83.44 86 ILE A O 1
ATOM 705 N N . SER A 1 87 ? 5.344 12.182 -3.596 1.00 81.75 87 SER A N 1
ATOM 706 C CA . SER A 1 87 ? 4.919 13.503 -4.082 1.00 81.75 87 SER A CA 1
ATOM 707 C C . SER A 1 87 ? 5.440 14.653 -3.206 1.00 81.75 87 SER A C 1
ATOM 709 O O . SER A 1 87 ? 5.721 15.742 -3.713 1.00 81.75 87 SER A O 1
ATOM 711 N N . ALA A 1 88 ? 5.551 14.452 -1.892 1.00 82.56 88 ALA A N 1
ATOM 712 C CA . ALA A 1 88 ? 6.093 15.445 -0.969 1.00 82.56 88 ALA A CA 1
ATOM 713 C C . ALA A 1 88 ? 7.623 15.563 -1.081 1.00 82.56 88 ALA A C 1
ATOM 715 O O . ALA A 1 88 ? 8.144 16.678 -1.080 1.00 82.56 88 ALA A O 1
ATOM 716 N N . GLN A 1 89 ? 8.331 14.444 -1.258 1.00 75.94 89 GLN A N 1
ATOM 717 C CA . GLN A 1 89 ? 9.784 14.405 -1.460 1.00 75.94 89 GLN A CA 1
ATOM 718 C C . GLN A 1 89 ? 10.189 15.135 -2.753 1.00 75.94 89 GLN A C 1
ATOM 720 O O . GLN A 1 89 ? 11.040 16.023 -2.720 1.00 75.94 89 GLN A O 1
ATOM 725 N N . LYS A 1 90 ? 9.484 14.882 -3.868 1.00 62.47 90 LYS A N 1
ATOM 726 C CA . LYS A 1 90 ? 9.695 15.587 -5.151 1.00 62.47 90 LYS A CA 1
ATOM 727 C C . LYS A 1 90 ? 9.491 17.103 -5.064 1.00 62.47 90 LYS A C 1
ATOM 729 O O . LYS A 1 90 ? 10.106 17.840 -5.821 1.00 62.47 90 LYS A O 1
ATOM 734 N N . ARG A 1 91 ? 8.631 17.578 -4.154 1.00 63.62 91 ARG A N 1
ATOM 735 C CA . ARG A 1 91 ? 8.396 19.015 -3.918 1.00 63.62 91 ARG A CA 1
ATOM 736 C C . ARG A 1 91 ? 9.444 19.664 -3.010 1.00 63.62 91 ARG A C 1
ATOM 738 O O . ARG A 1 91 ? 9.546 20.885 -3.006 1.00 63.62 91 ARG A O 1
ATOM 745 N N . ARG A 1 92 ? 10.187 18.872 -2.229 1.00 55.84 92 ARG A N 1
ATOM 746 C CA . ARG A 1 92 ? 11.228 19.349 -1.303 1.00 55.84 92 ARG A CA 1
ATOM 747 C C . ARG A 1 92 ? 12.612 19.474 -1.940 1.00 55.84 92 ARG A C 1
ATOM 749 O O . ARG A 1 92 ? 13.445 20.182 -1.386 1.00 55.84 92 ARG A O 1
ATOM 756 N N . LEU A 1 93 ? 12.859 18.828 -3.077 1.00 40.84 93 LEU A N 1
ATOM 757 C CA . LEU A 1 93 ? 14.140 18.912 -3.778 1.00 40.84 93 LEU A CA 1
ATOM 758 C C . LEU A 1 93 ? 14.142 20.107 -4.755 1.00 40.84 93 LEU A C 1
ATOM 760 O O . LEU A 1 93 ? 13.310 20.133 -5.666 1.00 40.84 93 LEU A O 1
ATOM 764 N N . PRO A 1 94 ? 15.070 21.081 -4.640 1.00 39.12 94 PRO A N 1
ATOM 765 C CA . PRO A 1 94 ? 15.478 21.855 -5.806 1.00 39.12 94 PRO A CA 1
ATOM 766 C C . PRO A 1 94 ? 16.082 20.869 -6.812 1.00 39.12 94 PRO A C 1
ATOM 768 O O . PRO A 1 94 ? 16.767 19.934 -6.409 1.00 39.12 94 PRO A O 1
ATOM 771 N N . VAL A 1 95 ? 15.804 21.049 -8.103 1.00 40.44 95 VAL A N 1
ATOM 772 C CA . VAL A 1 95 ? 16.291 20.178 -9.182 1.00 40.44 95 VAL A CA 1
ATOM 773 C C . VAL A 1 95 ? 17.812 20.031 -9.086 1.00 40.44 95 VAL A C 1
ATOM 775 O O . VAL A 1 95 ? 18.555 20.922 -9.486 1.00 40.44 95 VAL A O 1
ATOM 778 N N . ILE A 1 96 ? 18.270 18.893 -8.577 1.00 32.44 96 ILE A N 1
ATOM 779 C CA . ILE A 1 96 ? 19.628 18.408 -8.779 1.00 32.44 96 ILE A CA 1
ATOM 780 C C . ILE A 1 96 ? 19.465 17.019 -9.377 1.00 32.44 96 ILE A C 1
ATOM 782 O O . ILE A 1 96 ? 19.112 16.060 -8.695 1.00 32.44 96 ILE A O 1
ATOM 786 N N . ASN A 1 97 ? 19.621 16.958 -10.698 1.00 39.16 97 ASN A N 1
ATOM 787 C CA . ASN A 1 97 ? 19.745 15.708 -11.426 1.00 39.16 97 ASN A CA 1
ATOM 788 C C . ASN A 1 97 ? 21.021 15.023 -10.940 1.00 39.16 97 ASN A C 1
ATOM 790 O O . ASN A 1 97 ? 22.111 15.393 -11.367 1.00 39.16 97 ASN A O 1
ATOM 794 N N . PHE A 1 98 ? 20.878 14.021 -10.082 1.00 30.27 98 PHE A N 1
ATOM 795 C CA . PHE A 1 98 ? 21.895 12.996 -9.921 1.00 30.27 98 PHE A CA 1
ATOM 796 C C . PHE A 1 98 ? 21.371 11.731 -10.582 1.00 30.27 98 PHE A C 1
ATOM 798 O O . PHE A 1 98 ? 20.603 10.954 -10.022 1.00 30.27 98 PHE A O 1
ATOM 805 N N . HIS A 1 99 ? 21.744 11.607 -11.852 1.00 41.09 99 HIS A N 1
ATOM 806 C CA . HIS A 1 99 ? 21.965 10.315 -12.462 1.00 41.09 99 HIS A CA 1
ATOM 807 C C . HIS A 1 99 ? 23.213 9.770 -11.775 1.00 41.09 99 HIS A C 1
ATOM 809 O O . HIS A 1 99 ? 24.308 10.250 -12.058 1.00 41.09 99 HIS A O 1
ATOM 815 N N . ASP A 1 100 ? 23.047 8.848 -10.835 1.00 32.28 100 ASP A N 1
ATOM 816 C CA . ASP A 1 100 ? 24.154 7.976 -10.489 1.00 32.28 100 ASP A CA 1
ATOM 817 C C . ASP A 1 100 ? 23.658 6.564 -10.220 1.00 32.28 100 ASP A C 1
ATOM 819 O O . ASP A 1 100 ? 22.627 6.327 -9.584 1.00 32.28 100 ASP A O 1
ATOM 823 N N . ALA A 1 101 ? 24.384 5.651 -10.837 1.00 43.00 101 ALA A N 1
ATOM 824 C CA . ALA A 1 101 ? 24.164 4.235 -10.833 1.00 43.00 101 ALA A CA 1
ATOM 825 C C . ALA A 1 101 ? 24.921 3.655 -9.641 1.00 43.00 101 ALA A C 1
ATOM 827 O O . ALA A 1 101 ? 26.138 3.523 -9.674 1.00 43.00 101 ALA A O 1
ATOM 828 N N . SER A 1 102 ? 24.195 3.240 -8.613 1.00 32.03 102 SER A N 1
ATOM 829 C CA . SER A 1 102 ? 24.695 2.258 -7.660 1.00 32.03 102 SER A CA 1
ATOM 830 C C . SER A 1 102 ? 23.613 1.207 -7.456 1.00 32.03 102 SER A C 1
ATOM 832 O O . SER A 1 102 ? 22.600 1.403 -6.786 1.00 32.03 102 SER A O 1
ATOM 834 N N . GLN A 1 103 ? 23.801 0.087 -8.153 1.00 40.50 103 GLN A N 1
ATOM 835 C CA . GLN A 1 103 ? 23.161 -1.170 -7.804 1.00 40.50 103 GLN A CA 1
ATOM 836 C C . GLN A 1 103 ? 23.815 -1.644 -6.509 1.00 40.50 103 GLN A C 1
ATOM 838 O O . GLN A 1 103 ? 24.921 -2.173 -6.531 1.00 40.50 103 GLN A O 1
ATOM 843 N N . GLU A 1 104 ? 23.143 -1.421 -5.388 1.00 34.41 104 GLU A N 1
ATOM 844 C CA . GLU A 1 104 ? 23.390 -2.180 -4.170 1.00 34.41 104 GLU A CA 1
ATOM 845 C C . GLU A 1 104 ? 22.125 -2.983 -3.873 1.00 34.41 104 GLU A C 1
ATOM 847 O O . GLU A 1 104 ? 21.019 -2.449 -3.745 1.00 34.41 104 GLU A O 1
ATOM 852 N N . GLU A 1 105 ? 22.303 -4.301 -3.885 1.00 42.41 105 GLU A N 1
ATOM 853 C CA . GLU A 1 105 ? 21.283 -5.315 -3.678 1.00 42.41 105 GLU A CA 1
ATOM 854 C C . GLU A 1 105 ? 20.620 -5.141 -2.311 1.00 42.41 105 GLU A C 1
ATOM 856 O O . GLU A 1 105 ? 21.156 -5.540 -1.275 1.00 42.41 105 GLU A O 1
ATOM 861 N N . LEU A 1 106 ? 19.397 -4.612 -2.293 1.00 31.91 106 LEU A N 1
ATOM 862 C CA . LEU A 1 106 ? 18.519 -4.791 -1.146 1.00 31.91 106 LEU A CA 1
ATOM 863 C C . LEU A 1 106 ? 17.727 -6.089 -1.337 1.00 31.91 106 LEU A C 1
ATOM 865 O O . LEU A 1 106 ? 16.578 -6.093 -1.780 1.00 31.91 106 LEU A O 1
ATOM 869 N N . PHE A 1 107 ? 18.379 -7.208 -1.010 1.00 35.28 107 PHE A N 1
ATOM 870 C CA . PHE A 1 107 ? 17.767 -8.528 -0.878 1.00 35.28 107 PHE A CA 1
ATOM 871 C C . PHE A 1 107 ? 16.578 -8.469 0.095 1.00 35.28 107 PHE A C 1
ATOM 873 O O . PHE A 1 107 ? 16.727 -8.615 1.311 1.00 35.28 107 PHE A O 1
ATOM 880 N N . LEU A 1 108 ? 15.358 -8.336 -0.428 1.00 34.66 108 LEU A N 1
ATOM 881 C CA . LEU A 1 108 ? 14.155 -8.740 0.297 1.00 34.66 108 LEU A CA 1
ATOM 882 C C . LEU A 1 108 ? 14.026 -10.259 0.182 1.00 34.66 108 LEU A C 1
ATOM 884 O O . LEU A 1 108 ? 13.255 -10.794 -0.612 1.00 34.66 108 LEU A O 1
ATOM 888 N N . ASN A 1 109 ? 14.821 -10.939 1.008 1.00 34.47 109 ASN A N 1
ATOM 889 C CA . ASN A 1 109 ? 14.797 -12.376 1.235 1.00 34.47 109 ASN A CA 1
ATOM 890 C C . ASN A 1 109 ? 13.389 -12.820 1.673 1.00 34.47 109 ASN A C 1
ATOM 892 O O . ASN A 1 109 ? 13.053 -12.848 2.857 1.00 34.47 109 ASN A O 1
ATOM 896 N N . THR A 1 110 ? 12.551 -13.187 0.705 1.00 33.84 110 THR A N 1
ATOM 897 C CA . THR A 1 110 ? 11.436 -14.102 0.945 1.00 33.84 110 THR A CA 1
ATOM 898 C C . THR A 1 110 ? 11.935 -15.474 0.528 1.00 33.84 110 THR A C 1
ATOM 900 O O . THR A 1 110 ? 11.864 -15.840 -0.639 1.00 33.84 110 THR A O 1
ATOM 903 N N . ASN A 1 111 ? 12.505 -16.194 1.493 1.00 36.12 111 ASN A N 1
ATOM 904 C CA . ASN A 1 111 ? 12.952 -17.573 1.343 1.00 36.12 111 ASN A CA 1
ATOM 905 C C . ASN A 1 111 ? 11.804 -18.442 0.800 1.00 36.12 111 ASN A C 1
ATOM 907 O O . ASN A 1 111 ? 10.928 -18.876 1.549 1.00 36.12 111 ASN A O 1
ATOM 911 N N . MET A 1 112 ? 11.828 -18.711 -0.502 1.00 32.94 112 MET A N 1
ATOM 912 C CA . MET A 1 112 ? 11.225 -19.895 -1.091 1.00 32.94 112 MET A CA 1
ATOM 913 C C . MET A 1 112 ? 12.405 -20.826 -1.357 1.00 32.94 112 MET A C 1
ATOM 915 O O . MET A 1 112 ? 13.143 -20.636 -2.319 1.00 32.94 112 MET A O 1
ATOM 919 N N . MET A 1 113 ? 12.641 -21.776 -0.449 1.00 35.78 113 MET A N 1
ATOM 920 C CA . MET A 1 113 ? 13.646 -22.821 -0.640 1.00 35.78 113 MET A CA 1
ATOM 921 C C . MET A 1 113 ? 13.340 -23.553 -1.951 1.00 35.78 113 MET A C 1
ATOM 923 O O . MET A 1 113 ? 12.430 -24.375 -2.019 1.00 35.78 113 MET A O 1
ATOM 927 N N . CYS A 1 114 ? 14.097 -23.237 -2.994 1.00 32.22 114 CYS A N 1
ATOM 928 C CA . CYS A 1 114 ? 14.262 -24.071 -4.170 1.00 32.22 114 CYS A CA 1
ATOM 929 C C . CYS A 1 114 ? 15.739 -24.439 -4.217 1.00 32.22 114 CYS A C 1
ATOM 931 O O . CYS A 1 114 ? 16.549 -23.680 -4.739 1.00 32.22 114 CYS A O 1
ATOM 933 N N . ASN A 1 115 ? 16.074 -25.595 -3.642 1.00 44.47 115 ASN A N 1
ATOM 934 C CA . ASN A 1 115 ? 17.314 -26.290 -3.964 1.00 44.47 115 ASN A CA 1
ATOM 935 C C . ASN A 1 115 ? 17.352 -26.501 -5.479 1.00 44.47 115 ASN A C 1
ATOM 937 O O . ASN A 1 115 ? 16.570 -27.314 -5.971 1.00 44.47 115 ASN A O 1
ATOM 941 N N . ILE A 1 116 ? 18.219 -25.784 -6.194 1.00 44.62 116 ILE A N 1
ATOM 942 C CA . ILE A 1 116 ? 18.718 -26.197 -7.510 1.00 44.62 116 ILE A CA 1
ATOM 943 C C . ILE A 1 116 ? 20.194 -25.789 -7.575 1.00 44.62 116 ILE A C 1
ATOM 945 O O . ILE A 1 116 ? 20.521 -24.605 -7.620 1.00 44.62 116 ILE A O 1
ATOM 949 N N . ASP A 1 117 ? 21.052 -26.803 -7.515 1.00 46.25 117 ASP A N 1
ATOM 950 C CA . ASP A 1 117 ? 22.512 -26.742 -7.533 1.00 46.25 117 ASP A CA 1
ATOM 951 C C . ASP A 1 117 ? 23.056 -26.510 -8.956 1.00 46.25 117 ASP A C 1
ATOM 953 O O . ASP A 1 117 ? 23.558 -27.442 -9.582 1.00 46.25 117 ASP A O 1
ATOM 957 N N . ASP A 1 118 ? 22.972 -25.280 -9.476 1.00 54.31 118 ASP A N 1
ATOM 958 C CA . ASP A 1 118 ? 23.730 -24.885 -10.676 1.00 54.31 118 ASP A CA 1
ATOM 959 C C . ASP A 1 118 ? 23.995 -23.358 -10.726 1.00 54.31 118 ASP A C 1
ATOM 961 O O . ASP A 1 118 ? 23.044 -22.572 -10.824 1.00 54.31 118 ASP A O 1
ATOM 965 N N . PRO A 1 119 ? 25.265 -22.907 -10.648 1.00 60.25 119 PRO A N 1
ATOM 966 C CA . PRO A 1 119 ? 25.641 -21.494 -10.732 1.00 60.25 119 PRO A CA 1
ATOM 967 C C . PRO A 1 119 ? 25.162 -20.777 -12.003 1.00 60.25 119 PRO A C 1
ATOM 969 O O . PRO A 1 119 ? 24.842 -19.590 -11.933 1.00 60.25 119 PRO A O 1
ATOM 972 N N . GLU A 1 120 ? 25.071 -21.468 -13.144 1.00 63.56 120 GLU A N 1
ATOM 973 C CA . GLU A 1 120 ? 24.588 -20.860 -14.395 1.00 63.56 120 GLU A CA 1
ATOM 974 C C . GLU A 1 120 ? 23.084 -20.552 -14.322 1.00 63.56 120 GLU A C 1
ATOM 976 O O . GLU A 1 120 ? 22.631 -19.485 -14.744 1.00 63.56 120 GLU A O 1
ATOM 981 N N . HIS A 1 121 ? 22.308 -21.430 -13.681 1.00 62.19 121 HIS A N 1
ATOM 982 C CA . HIS A 1 121 ? 20.880 -21.212 -13.451 1.00 62.19 121 HIS A CA 1
ATOM 983 C C . HIS A 1 121 ? 20.590 -20.106 -12.428 1.00 62.19 121 HIS A C 1
ATOM 985 O O . HIS A 1 121 ? 19.525 -19.490 -12.496 1.00 62.19 121 HIS A O 1
ATOM 991 N N . LEU A 1 122 ? 21.500 -19.843 -11.484 1.00 65.94 122 LEU A N 1
ATOM 992 C CA . LEU A 1 122 ? 21.374 -18.718 -10.551 1.00 65.94 122 LEU A CA 1
ATOM 993 C C . LEU A 1 122 ? 21.576 -17.380 -11.268 1.00 65.94 122 LEU A C 1
ATOM 995 O O . LEU A 1 122 ? 20.721 -16.507 -11.160 1.00 65.94 122 LEU A O 1
ATOM 999 N N . LEU A 1 123 ? 22.633 -17.259 -12.077 1.00 71.81 123 LEU A N 1
ATOM 1000 C CA . LEU A 1 123 ? 22.904 -16.039 -12.845 1.00 71.81 123 LEU A CA 1
ATOM 1001 C C . LEU A 1 123 ? 21.767 -15.704 -13.818 1.00 71.81 123 LEU A C 1
ATOM 1003 O O . LEU A 1 123 ? 21.317 -14.561 -13.871 1.00 71.81 123 LEU A O 1
ATOM 1007 N N . LEU A 1 124 ? 21.248 -16.708 -14.532 1.00 73.56 124 LEU A N 1
ATOM 1008 C CA . LEU A 1 124 ? 20.116 -16.520 -15.441 1.00 73.56 124 LEU A CA 1
ATOM 1009 C C . LEU A 1 124 ? 18.848 -16.073 -14.693 1.00 73.56 124 LEU A C 1
ATOM 1011 O O . LEU A 1 124 ? 18.097 -15.228 -15.178 1.00 73.56 124 LEU A O 1
ATOM 1015 N N . ARG A 1 125 ? 18.602 -16.614 -13.492 1.00 71.00 125 ARG A N 1
ATOM 1016 C CA . ARG A 1 125 ? 17.474 -16.195 -12.646 1.00 71.00 125 ARG A CA 1
ATOM 1017 C C . ARG A 1 125 ? 17.601 -14.748 -12.200 1.00 71.00 125 ARG A C 1
ATOM 1019 O O . ARG A 1 125 ? 16.605 -14.029 -12.260 1.00 71.00 125 ARG A O 1
ATOM 1026 N N . ASP A 1 126 ? 18.788 -14.337 -11.775 1.00 74.19 126 ASP A N 1
ATOM 1027 C CA . ASP A 1 126 ? 19.038 -12.970 -11.321 1.00 74.19 126 ASP A CA 1
ATOM 1028 C C . ASP A 1 126 ? 18.884 -11.975 -12.478 1.00 74.19 126 ASP A C 1
ATOM 1030 O O . ASP A 1 126 ? 18.272 -10.918 -12.315 1.00 74.19 126 ASP A O 1
ATOM 1034 N N . GLU A 1 127 ? 19.327 -12.344 -13.683 1.00 77.81 127 GLU A N 1
ATOM 1035 C CA . GLU A 1 127 ? 19.147 -11.535 -14.890 1.00 77.81 127 GLU A CA 1
ATOM 1036 C C . GLU A 1 127 ? 17.665 -11.397 -15.283 1.00 77.81 127 GLU A C 1
ATOM 1038 O O . GLU A 1 127 ? 17.185 -10.288 -15.546 1.00 77.81 127 GLU A O 1
ATOM 1043 N N . ILE A 1 128 ? 16.902 -12.497 -15.244 1.00 75.69 128 ILE A N 1
ATOM 1044 C CA . ILE A 1 128 ? 15.450 -12.482 -15.482 1.00 75.69 128 ILE A CA 1
ATOM 1045 C C . ILE A 1 128 ? 14.739 -11.623 -14.427 1.00 75.69 128 ILE A C 1
ATOM 1047 O O . ILE A 1 128 ? 13.875 -10.813 -14.777 1.00 75.69 128 ILE A O 1
ATOM 1051 N N . ALA A 1 129 ? 15.099 -11.764 -13.149 1.00 72.31 129 ALA A N 1
ATOM 1052 C CA . ALA A 1 129 ? 14.507 -10.999 -12.054 1.00 72.31 129 ALA A CA 1
ATOM 1053 C C . ALA A 1 129 ? 14.783 -9.494 -12.198 1.00 72.31 129 ALA A C 1
ATOM 1055 O O . ALA A 1 129 ? 13.852 -8.689 -12.141 1.00 72.31 129 ALA A O 1
ATOM 1056 N N . ALA A 1 130 ? 16.031 -9.111 -12.483 1.00 76.06 130 ALA A N 1
ATOM 1057 C CA . ALA A 1 130 ? 16.406 -7.718 -12.707 1.00 76.06 130 ALA A CA 1
ATOM 1058 C C . ALA A 1 130 ? 15.668 -7.110 -13.911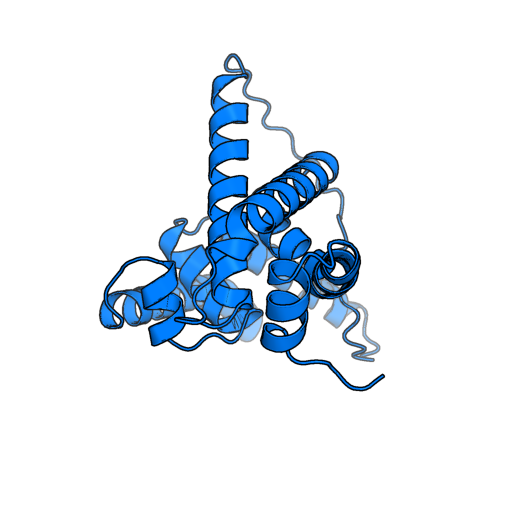 1.00 76.06 130 ALA A C 1
ATOM 1060 O O . ALA A 1 130 ? 15.235 -5.953 -13.880 1.00 76.06 130 ALA A O 1
ATOM 1061 N N . ASN A 1 131 ? 15.489 -7.880 -14.986 1.00 78.00 131 ASN A N 1
ATOM 1062 C CA . ASN A 1 131 ? 14.760 -7.416 -16.158 1.00 78.00 131 ASN A CA 1
ATOM 1063 C C . ASN A 1 131 ? 13.259 -7.258 -15.868 1.00 78.00 131 ASN A C 1
ATOM 1065 O O . ASN A 1 131 ? 12.665 -6.239 -16.226 1.00 78.00 131 ASN A O 1
ATOM 1069 N N . LEU A 1 132 ? 12.660 -8.205 -15.140 1.00 76.50 132 LEU A N 1
ATOM 1070 C CA . LEU A 1 132 ? 11.275 -8.110 -14.685 1.00 76.50 132 LEU A CA 1
ATOM 1071 C C . LEU A 1 132 ? 11.054 -6.854 -13.829 1.00 76.50 132 LEU A C 1
ATOM 1073 O O . LEU A 1 132 ? 10.111 -6.099 -14.082 1.00 76.50 132 LEU A O 1
ATOM 1077 N N . ASP A 1 133 ? 11.951 -6.584 -12.881 1.00 73.00 133 ASP A N 1
ATOM 1078 C CA . ASP A 1 133 ? 11.897 -5.388 -12.038 1.00 73.00 133 ASP A CA 1
ATOM 1079 C C . ASP A 1 133 ? 11.964 -4.101 -12.871 1.00 73.00 133 ASP A C 1
ATOM 1081 O O . ASP A 1 133 ? 11.197 -3.161 -12.635 1.00 73.00 133 ASP A O 1
ATOM 1085 N N 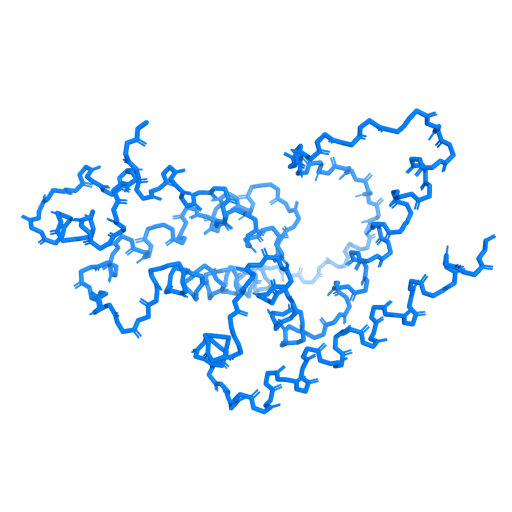. ASN A 1 134 ? 12.811 -4.064 -13.902 1.00 78.94 134 ASN A N 1
ATOM 1086 C CA . ASN A 1 134 ? 12.904 -2.930 -14.823 1.00 78.94 134 ASN A CA 1
ATOM 1087 C C . ASN A 1 134 ? 11.620 -2.730 -15.642 1.00 78.94 134 ASN A C 1
ATOM 1089 O O . ASN A 1 134 ? 11.147 -1.599 -15.802 1.00 78.94 134 ASN A O 1
ATOM 1093 N N . VAL A 1 135 ? 11.010 -3.807 -16.142 1.00 81.62 135 VAL A N 1
ATOM 1094 C CA . VAL A 1 135 ? 9.733 -3.719 -16.865 1.00 81.62 135 VAL A CA 1
ATOM 1095 C C . VAL A 1 135 ? 8.655 -3.165 -15.946 1.00 81.62 135 VAL A C 1
ATOM 1097 O O . VAL A 1 135 ? 7.996 -2.181 -16.281 1.00 81.62 135 VAL A O 1
ATOM 1100 N N . VAL A 1 136 ? 8.509 -3.733 -14.751 1.00 77.38 136 VAL A N 1
ATOM 1101 C CA . VAL A 1 136 ? 7.528 -3.272 -13.766 1.00 77.38 136 VAL A CA 1
ATOM 1102 C C . VAL A 1 136 ? 7.778 -1.804 -13.400 1.00 77.38 136 VAL A C 1
ATOM 1104 O O . VAL A 1 136 ? 6.819 -1.028 -13.326 1.00 77.38 136 VAL A O 1
ATOM 1107 N N . ALA A 1 137 ? 9.041 -1.387 -13.255 1.00 73.38 137 ALA A N 1
ATOM 1108 C CA . ALA A 1 137 ? 9.442 -0.011 -12.956 1.00 73.38 137 ALA A CA 1
ATOM 1109 C C . ALA A 1 137 ? 9.150 0.997 -14.084 1.00 73.38 137 ALA A C 1
ATOM 1111 O O . ALA A 1 137 ? 8.960 2.183 -13.801 1.00 73.38 137 ALA A O 1
ATOM 1112 N N . THR A 1 138 ? 9.064 0.551 -15.338 1.00 80.12 138 THR A N 1
ATOM 1113 C CA . THR A 1 138 ? 8.730 1.407 -16.493 1.00 80.12 138 THR A CA 1
ATOM 1114 C C . THR A 1 138 ? 7.234 1.451 -16.803 1.00 80.12 138 THR A C 1
ATOM 1116 O O . THR A 1 138 ? 6.769 2.373 -17.477 1.00 80.12 138 THR A O 1
ATOM 1119 N N . MET A 1 139 ? 6.444 0.511 -16.273 1.00 84.88 139 MET A N 1
ATOM 1120 C CA . MET A 1 139 ? 4.988 0.547 -16.400 1.00 84.88 139 MET A CA 1
ATOM 1121 C C . MET A 1 139 ? 4.387 1.781 -15.727 1.00 84.88 139 MET A C 1
ATOM 1123 O O . MET A 1 139 ? 4.802 2.179 -14.635 1.00 84.88 139 MET A O 1
ATOM 1127 N N . SER A 1 140 ? 3.309 2.303 -16.323 1.00 86.38 140 SER A N 1
ATOM 1128 C CA . SER A 1 140 ? 2.431 3.262 -15.647 1.00 86.38 140 SER A CA 1
ATOM 1129 C C . SER A 1 140 ? 1.914 2.686 -14.325 1.00 86.38 140 SER A C 1
ATOM 1131 O O . SER A 1 140 ? 1.581 1.496 -14.269 1.00 86.38 140 SER A O 1
ATOM 1133 N N . ASP A 1 141 ? 1.747 3.539 -13.313 1.00 80.38 141 ASP A N 1
ATOM 1134 C CA . ASP A 1 141 ? 1.253 3.171 -11.980 1.00 80.38 141 ASP A CA 1
ATOM 1135 C C . ASP A 1 141 ? 0.007 2.284 -12.015 1.00 80.38 141 ASP A C 1
ATOM 1137 O O . ASP A 1 141 ? -0.132 1.373 -11.204 1.00 80.38 141 ASP A O 1
ATOM 1141 N N . GLU A 1 142 ? -0.912 2.529 -12.949 1.00 86.56 142 GLU A N 1
ATOM 1142 C CA . GLU 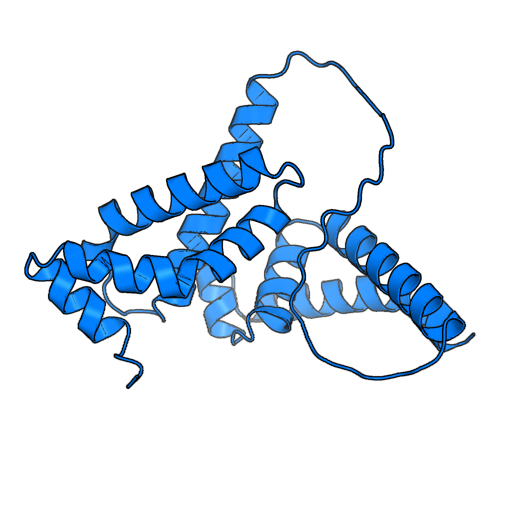A 1 142 ? -2.158 1.772 -13.042 1.00 86.56 142 GLU A CA 1
ATOM 1143 C C . GLU A 1 142 ? -1.945 0.320 -13.482 1.00 86.56 142 GLU A C 1
ATOM 1145 O O . GLU A 1 142 ? -2.587 -0.585 -12.952 1.00 86.56 142 GLU A O 1
ATOM 1150 N N . LEU A 1 143 ? -1.051 0.091 -14.447 1.00 89.12 143 LEU A N 1
ATOM 1151 C CA . LEU A 1 143 ? -0.707 -1.251 -14.920 1.00 89.12 143 LEU A CA 1
ATOM 1152 C C . LEU A 1 143 ? 0.062 -2.008 -13.840 1.00 89.12 143 LEU A C 1
ATOM 1154 O O . LEU A 1 143 ? -0.324 -3.123 -13.493 1.00 89.12 143 LEU A O 1
ATOM 1158 N N . ARG A 1 144 ? 1.071 -1.349 -13.252 1.00 85.19 144 ARG A N 1
ATOM 1159 C CA . ARG A 1 144 ? 1.864 -1.876 -12.139 1.00 85.19 144 ARG A CA 1
ATOM 1160 C C . ARG A 1 144 ? 0.975 -2.282 -10.967 1.00 85.19 144 ARG A C 1
ATOM 1162 O O . ARG A 1 144 ? 1.040 -3.409 -10.499 1.00 85.19 144 ARG A O 1
ATOM 1169 N N . THR A 1 145 ? 0.097 -1.385 -10.524 1.00 83.00 145 THR A N 1
ATOM 1170 C CA . THR A 1 145 ? -0.803 -1.662 -9.396 1.00 83.00 145 THR A CA 1
ATOM 1171 C C . THR A 1 145 ? -1.716 -2.850 -9.706 1.00 83.00 145 THR A C 1
ATOM 1173 O O . THR A 1 145 ? -1.862 -3.740 -8.875 1.00 83.00 145 THR A O 1
ATOM 1176 N N . ALA A 1 146 ? -2.302 -2.907 -10.908 1.00 88.81 146 ALA A N 1
ATOM 1177 C CA . ALA A 1 146 ? -3.219 -3.983 -11.277 1.00 88.81 146 ALA A CA 1
ATOM 1178 C C . ALA A 1 146 ? -2.533 -5.359 -11.339 1.00 88.81 146 ALA A C 1
ATOM 1180 O O . ALA A 1 146 ? -3.116 -6.341 -10.879 1.00 88.81 146 ALA A O 1
ATOM 1181 N N . ILE A 1 147 ? -1.316 -5.440 -11.894 1.00 87.12 147 ILE A N 1
ATOM 1182 C CA . ILE A 1 147 ? -0.593 -6.714 -12.008 1.00 87.12 147 ILE A CA 1
ATOM 1183 C C . ILE A 1 147 ? -0.045 -7.185 -10.661 1.00 87.12 147 ILE A C 1
ATOM 1185 O O . ILE A 1 147 ? -0.190 -8.358 -10.338 1.00 87.12 147 ILE A O 1
ATOM 1189 N N . LEU A 1 148 ? 0.490 -6.284 -9.830 1.00 81.56 148 LEU A N 1
ATOM 1190 C CA . LEU A 1 148 ? 1.018 -6.652 -8.513 1.00 81.56 148 LEU A CA 1
ATOM 1191 C C . LEU A 1 148 ? -0.097 -7.135 -7.581 1.00 81.56 148 LEU A C 1
ATOM 1193 O O . LEU A 1 148 ? 0.037 -8.193 -6.968 1.00 81.56 148 LEU A O 1
ATOM 1197 N N . LEU A 1 149 ? -1.238 -6.437 -7.567 1.00 82.12 149 LEU A N 1
ATOM 1198 C CA . LEU A 1 149 ? -2.418 -6.877 -6.820 1.00 82.12 149 LEU A CA 1
ATOM 1199 C C . LEU A 1 149 ? -2.920 -8.260 -7.260 1.00 82.12 149 LEU A C 1
ATOM 1201 O O . LEU A 1 149 ? -3.485 -9.007 -6.460 1.00 82.12 149 LEU A O 1
ATOM 1205 N N . ARG A 1 150 ? -2.748 -8.600 -8.542 1.00 87.12 150 ARG A N 1
ATOM 1206 C CA . ARG A 1 150 ? -3.197 -9.881 -9.080 1.00 87.12 150 ARG A CA 1
ATOM 1207 C C . ARG A 1 150 ? -2.218 -11.015 -8.796 1.00 87.12 150 ARG A C 1
ATOM 1209 O O . ARG A 1 150 ? -2.650 -12.049 -8.301 1.00 87.12 150 ARG A O 1
ATOM 1216 N N . GLU A 1 151 ? -0.949 -10.844 -9.152 1.00 80.81 151 GLU A N 1
ATOM 1217 C CA . GLU A 1 151 ? 0.042 -11.929 -9.144 1.00 80.81 151 GLU A CA 1
ATOM 1218 C C . GLU A 1 151 ? 0.719 -12.096 -7.782 1.00 80.81 151 GLU A C 1
ATOM 1220 O O . GLU A 1 151 ? 0.998 -13.218 -7.371 1.00 80.81 151 GLU A O 1
ATOM 1225 N N . LEU A 1 152 ? 0.967 -10.998 -7.056 1.00 70.31 152 LEU A N 1
ATOM 1226 C CA . LEU A 1 152 ? 1.637 -11.064 -5.754 1.00 70.31 152 LEU A CA 1
ATOM 1227 C C . LEU A 1 152 ? 0.647 -11.166 -4.598 1.00 70.31 152 LEU A C 1
ATOM 1229 O O . LEU A 1 152 ? 0.882 -11.923 -3.658 1.00 70.31 152 LEU A O 1
ATOM 1233 N N . ASP A 1 153 ? -0.448 -10.408 -4.668 1.00 69.75 153 ASP A N 1
ATOM 1234 C CA . ASP A 1 153 ? -1.433 -10.352 -3.583 1.00 69.75 153 ASP A CA 1
ATOM 1235 C C . ASP A 1 153 ? -2.606 -11.329 -3.785 1.00 69.75 153 ASP A C 1
ATOM 1237 O O . ASP A 1 153 ? -3.396 -11.541 -2.863 1.00 69.75 153 ASP A O 1
ATOM 1241 N N . GLY A 1 154 ? -2.716 -11.948 -4.968 1.00 77.19 154 GLY A N 1
ATOM 1242 C CA . GLY A 1 154 ? -3.714 -12.978 -5.273 1.00 77.19 154 GLY A CA 1
ATOM 1243 C C . GLY A 1 154 ? -5.160 -12.477 -5.323 1.00 77.19 154 GLY A C 1
ATOM 1244 O O . GLY A 1 154 ? -6.085 -13.279 -5.192 1.00 77.19 154 GLY A O 1
ATOM 1245 N N . MET A 1 155 ? -5.382 -11.168 -5.482 1.00 81.62 155 MET A N 1
ATOM 1246 C CA . MET A 1 155 ? -6.722 -10.584 -5.398 1.00 81.62 155 MET A CA 1
ATOM 1247 C C . MET A 1 155 ? -7.597 -10.911 -6.617 1.00 81.62 155 MET A C 1
ATOM 1249 O O . MET A 1 155 ? -7.144 -11.026 -7.767 1.00 81.62 155 MET A O 1
ATOM 1253 N N . SER A 1 156 ? -8.903 -11.011 -6.370 1.00 88.06 156 SER A N 1
ATOM 1254 C CA . SER A 1 156 ? -9.911 -11.123 -7.424 1.00 88.06 156 SER A CA 1
ATOM 1255 C C . SER A 1 156 ? -10.022 -9.824 -8.233 1.00 88.06 156 SER A C 1
ATOM 1257 O O . SER A 1 156 ? -9.640 -8.743 -7.783 1.00 88.06 156 SER A O 1
ATOM 1259 N N . TYR A 1 157 ? -10.563 -9.900 -9.453 1.00 90.00 157 TYR A N 1
ATOM 1260 C CA . TYR A 1 157 ? -10.722 -8.697 -10.278 1.00 90.00 157 TYR A CA 1
ATOM 1261 C C . TYR A 1 157 ? -11.692 -7.680 -9.660 1.00 90.00 157 TYR A C 1
ATOM 1263 O O . TYR A 1 157 ? -11.478 -6.480 -9.823 1.00 90.00 157 TYR A O 1
ATOM 1271 N N . ASP A 1 158 ? -12.705 -8.141 -8.926 1.00 87.06 158 ASP A N 1
ATOM 1272 C CA . ASP A 1 158 ? -13.657 -7.288 -8.210 1.00 87.06 158 ASP A CA 1
ATOM 1273 C C . ASP A 1 158 ? -12.997 -6.533 -7.046 1.00 87.06 158 ASP A C 1
ATOM 1275 O O . ASP A 1 158 ? -13.204 -5.329 -6.882 1.00 87.06 158 ASP A O 1
ATOM 1279 N N . GLU A 1 159 ? -12.128 -7.196 -6.277 1.00 80.94 159 GLU A N 1
ATOM 1280 C CA . GLU A 1 159 ? -11.367 -6.547 -5.201 1.00 80.94 159 GLU A CA 1
ATOM 1281 C C . GLU A 1 159 ? -10.423 -5.473 -5.749 1.00 80.94 159 GLU A C 1
ATOM 1283 O O . GLU A 1 159 ? -10.372 -4.356 -5.220 1.00 80.94 159 GLU A O 1
ATOM 1288 N N . ILE A 1 160 ? -9.725 -5.780 -6.847 1.00 86.44 160 ILE A N 1
ATOM 1289 C CA . ILE A 1 160 ? -8.827 -4.840 -7.527 1.00 86.44 160 ILE A CA 1
ATOM 1290 C C . ILE A 1 160 ? -9.613 -3.653 -8.086 1.00 86.44 160 ILE A C 1
ATOM 1292 O O . ILE A 1 160 ? -9.190 -2.509 -7.924 1.00 86.44 160 ILE A O 1
ATOM 1296 N N . ALA A 1 161 ? -10.777 -3.895 -8.694 1.00 87.31 161 ALA A N 1
ATOM 1297 C CA . ALA A 1 161 ? -11.662 -2.844 -9.196 1.00 87.31 161 ALA A CA 1
ATOM 1298 C C . ALA A 1 161 ? -12.090 -1.896 -8.068 1.00 87.31 161 ALA A C 1
ATOM 1300 O O . ALA A 1 161 ? -12.027 -0.672 -8.215 1.00 87.31 161 ALA A O 1
ATOM 1301 N N . GLY A 1 162 ? -12.427 -2.460 -6.904 1.00 82.75 162 GLY A N 1
ATOM 1302 C CA . GLY A 1 162 ? -12.726 -1.695 -5.701 1.00 82.75 162 GLY A CA 1
ATOM 1303 C C . GLY A 1 162 ? -11.541 -0.863 -5.199 1.00 82.75 162 GLY A C 1
ATOM 1304 O O . GLY A 1 162 ? -11.747 0.262 -4.748 1.00 82.75 162 GLY A O 1
ATOM 1305 N N . ILE A 1 163 ? -10.312 -1.392 -5.258 1.00 81.50 163 ILE A N 1
ATOM 1306 C CA . ILE A 1 163 ? -9.085 -0.676 -4.853 1.00 81.50 163 ILE A CA 1
ATOM 1307 C C . ILE A 1 163 ? -8.763 0.465 -5.810 1.00 81.50 163 ILE A C 1
ATOM 1309 O O . ILE A 1 163 ? -8.442 1.569 -5.377 1.00 81.50 163 ILE A O 1
ATOM 1313 N N . MET A 1 164 ? -8.834 0.192 -7.108 1.00 84.25 164 MET A N 1
ATOM 1314 C CA . MET A 1 164 ? -8.423 1.121 -8.155 1.00 84.25 164 MET A CA 1
ATOM 1315 C C . MET A 1 164 ? -9.521 2.110 -8.554 1.00 84.25 164 MET A C 1
ATOM 1317 O O . MET A 1 164 ? -9.281 2.943 -9.427 1.00 84.25 164 MET A O 1
ATOM 1321 N N . HIS A 1 165 ? -10.710 2.010 -7.949 1.00 84.00 165 HIS A N 1
ATOM 1322 C CA . HIS A 1 165 ? -11.888 2.813 -8.276 1.00 84.00 165 HIS A CA 1
ATOM 1323 C C . HIS A 1 165 ? -12.192 2.827 -9.783 1.00 84.00 165 HIS A C 1
ATOM 1325 O O . HIS A 1 165 ? -12.463 3.873 -10.373 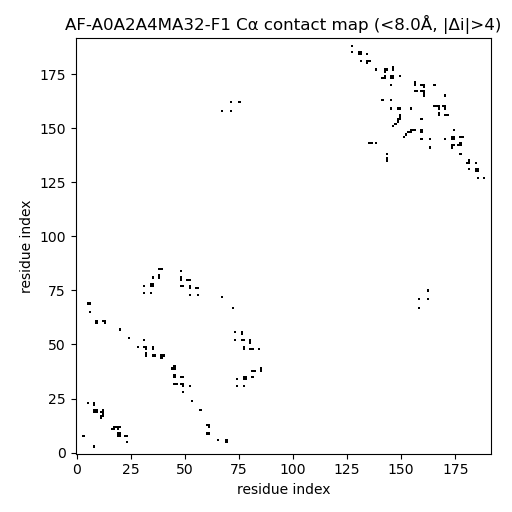1.00 84.00 165 HIS A O 1
ATOM 1331 N N . CYS A 1 166 ? -12.127 1.657 -10.422 1.00 88.19 166 CYS A N 1
ATOM 1332 C CA . CYS A 1 166 ? -12.389 1.510 -11.850 1.00 88.19 166 CYS A CA 1
ATOM 1333 C C . CYS A 1 166 ? -13.243 0.266 -12.147 1.00 88.19 166 CYS A C 1
ATOM 1335 O O . CYS A 1 166 ? -13.325 -0.633 -11.313 1.00 88.19 166 CYS A O 1
ATOM 1337 N N . PRO A 1 167 ? -13.886 0.184 -13.326 1.00 94.06 167 PRO A N 1
ATOM 1338 C CA . PRO A 1 167 ? -14.646 -1.002 -13.712 1.00 94.06 167 PRO A CA 1
ATOM 1339 C C . PRO A 1 167 ? -13.777 -2.265 -13.782 1.00 94.06 167 PRO A C 1
ATOM 1341 O O . PRO A 1 167 ? -12.625 -2.217 -14.217 1.00 94.06 167 PRO A O 1
ATOM 1344 N N . VAL A 1 168 ? -14.366 -3.424 -13.474 1.00 93.00 168 VAL A N 1
ATOM 1345 C CA . VAL A 1 168 ? -13.706 -4.744 -13.567 1.00 93.00 168 VAL A CA 1
ATOM 1346 C C . VAL A 1 168 ? -13.129 -4.999 -14.969 1.00 93.00 168 VAL A C 1
ATOM 1348 O O . VAL A 1 168 ? -12.032 -5.540 -15.113 1.00 93.00 168 VAL A O 1
ATOM 1351 N N . GLY A 1 169 ? -13.811 -4.537 -16.024 1.00 94.56 169 GLY A N 1
ATOM 1352 C CA . GLY A 1 169 ? -13.298 -4.607 -17.399 1.00 94.56 169 GLY A CA 1
ATOM 1353 C C . GLY A 1 169 ? -11.985 -3.837 -17.599 1.00 94.56 169 GLY A C 1
ATOM 1354 O O . GLY A 1 169 ? -11.078 -4.321 -18.279 1.00 94.56 169 GLY A O 1
ATOM 1355 N N . THR A 1 170 ? -11.837 -2.683 -16.943 1.00 94.38 170 THR A N 1
ATOM 1356 C CA . THR A 1 170 ? -10.603 -1.886 -16.959 1.00 94.38 170 THR A CA 1
ATOM 1357 C C . THR A 1 170 ? -9.473 -2.616 -16.246 1.00 94.38 170 THR A C 1
ATOM 1359 O O . THR A 1 170 ? -8.359 -2.648 -16.764 1.00 94.38 170 THR A O 1
ATOM 1362 N N . VAL A 1 171 ? -9.751 -3.257 -15.106 1.00 94.00 171 VAL A N 1
ATOM 1363 C CA . VAL A 1 171 ? -8.774 -4.106 -14.404 1.00 94.00 171 VAL A CA 1
ATOM 1364 C C . VAL A 1 171 ? -8.278 -5.224 -15.316 1.00 94.00 171 VAL A C 1
ATOM 1366 O O . VAL A 1 171 ? -7.071 -5.384 -15.487 1.00 94.00 171 VAL A O 1
ATOM 1369 N N . ARG A 1 172 ? -9.195 -5.948 -15.967 1.00 92.38 172 ARG A N 1
ATOM 1370 C CA . ARG A 1 172 ? -8.851 -7.041 -16.887 1.00 92.38 172 ARG A CA 1
ATOM 1371 C C . ARG A 1 172 ? -7.950 -6.566 -18.026 1.00 92.38 172 ARG A C 1
ATOM 1373 O O . ARG A 1 172 ? -6.928 -7.188 -18.301 1.00 92.38 172 ARG A O 1
ATOM 1380 N N . SER A 1 173 ? -8.298 -5.437 -18.648 1.00 96.19 173 SER A N 1
ATOM 1381 C CA . SER A 1 173 ? -7.491 -4.822 -19.708 1.00 96.19 173 SER A CA 1
ATOM 1382 C C . SER A 1 173 ? -6.114 -4.369 -19.210 1.00 96.19 173 SER A C 1
ATOM 1384 O O . SER A 1 173 ? -5.119 -4.544 -19.912 1.00 96.19 173 SER A O 1
ATOM 1386 N N . ARG A 1 174 ? -6.029 -3.793 -18.004 1.00 94.94 174 ARG A N 1
ATOM 1387 C CA . ARG A 1 174 ? -4.757 -3.369 -17.399 1.00 94.94 174 ARG A CA 1
ATOM 1388 C C . ARG A 1 174 ? -3.848 -4.566 -17.115 1.00 94.94 174 ARG A C 1
ATOM 1390 O O . ARG A 1 174 ? -2.690 -4.533 -17.506 1.00 94.94 174 ARG A O 1
ATOM 1397 N N . ILE A 1 175 ? -4.377 -5.637 -16.526 1.00 93.44 175 ILE A N 1
ATOM 1398 C CA . ILE A 1 175 ? -3.614 -6.865 -16.249 1.00 93.44 175 ILE A CA 1
ATOM 1399 C C . ILE A 1 175 ? -3.119 -7.500 -17.548 1.00 93.44 175 ILE A C 1
ATOM 1401 O O . ILE A 1 175 ? -1.948 -7.846 -17.649 1.00 93.44 175 ILE A O 1
ATOM 1405 N N . HIS A 1 176 ? -3.978 -7.598 -18.565 1.00 93.31 176 HIS A N 1
ATOM 1406 C CA . HIS A 1 176 ? -3.579 -8.126 -19.869 1.00 93.31 176 HIS A CA 1
ATOM 1407 C C . HIS A 1 176 ? -2.436 -7.313 -20.494 1.00 93.31 176 HIS A C 1
ATOM 1409 O O . HIS A 1 176 ? -1.453 -7.880 -20.955 1.00 93.31 176 HIS A O 1
ATOM 1415 N N . ARG A 1 177 ? -2.539 -5.976 -20.492 1.00 92.12 177 ARG A N 1
ATOM 1416 C CA . ARG A 1 177 ? -1.480 -5.098 -21.017 1.00 92.12 177 ARG A CA 1
ATOM 1417 C C . ARG A 1 177 ? -0.187 -5.183 -20.208 1.00 92.12 177 ARG A C 1
ATOM 1419 O O . ARG A 1 177 ? 0.883 -5.125 -20.798 1.00 92.12 177 ARG A O 1
ATOM 1426 N N . ALA A 1 178 ? -0.284 -5.323 -18.888 1.00 90.69 178 ALA A N 1
ATOM 1427 C CA . ALA A 1 178 ? 0.879 -5.504 -18.029 1.00 90.69 178 ALA A CA 1
ATOM 1428 C C . ALA A 1 178 ? 1.606 -6.823 -18.333 1.00 90.69 178 ALA A C 1
ATOM 1430 O O . ALA A 1 178 ? 2.820 -6.807 -18.485 1.00 90.69 178 ALA A O 1
ATOM 1431 N N . ARG A 1 179 ? 0.872 -7.934 -18.498 1.00 90.38 179 ARG A N 1
ATOM 1432 C CA . ARG A 1 179 ? 1.450 -9.230 -18.897 1.00 90.38 179 ARG A CA 1
ATOM 1433 C C . ARG A 1 179 ? 2.125 -9.153 -20.260 1.00 90.38 179 ARG A C 1
ATOM 1435 O O . ARG A 1 179 ? 3.298 -9.460 -20.346 1.00 90.38 179 ARG A O 1
ATOM 1442 N N . ALA A 1 180 ? 1.452 -8.588 -21.262 1.00 88.88 180 ALA A N 1
ATOM 1443 C CA . ALA A 1 180 ? 2.048 -8.414 -22.587 1.00 88.88 180 ALA A CA 1
ATOM 1444 C C . ALA A 1 180 ? 3.357 -7.598 -22.556 1.00 88.88 180 ALA A 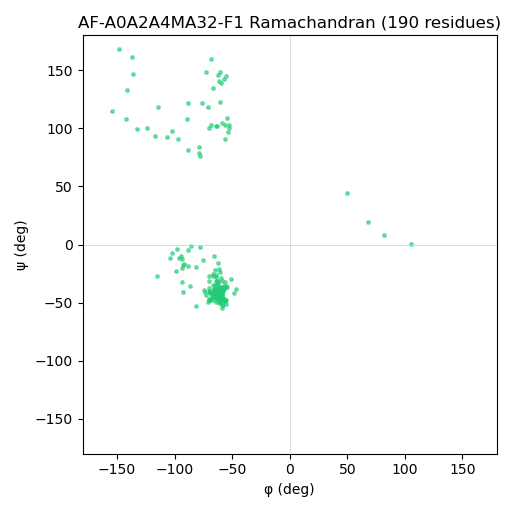C 1
ATOM 1446 O O . ALA A 1 180 ? 4.281 -7.882 -23.308 1.00 88.88 180 ALA A O 1
ATOM 1447 N N . ALA A 1 181 ? 3.456 -6.589 -21.684 1.00 87.12 181 ALA A N 1
ATOM 1448 C CA . ALA A 1 181 ? 4.693 -5.826 -21.510 1.00 87.12 181 ALA A CA 1
ATOM 1449 C C . ALA A 1 181 ? 5.814 -6.638 -20.832 1.00 87.12 181 ALA A C 1
ATOM 1451 O O . ALA A 1 181 ? 6.984 -6.401 -21.127 1.00 87.12 181 ALA A O 1
ATOM 1452 N N . ILE A 1 182 ? 5.463 -7.570 -19.940 1.00 86.00 182 ILE A N 1
ATOM 1453 C CA . ILE A 1 182 ? 6.402 -8.514 -19.316 1.00 86.00 182 ILE A CA 1
ATOM 1454 C C . ILE A 1 182 ? 6.866 -9.545 -20.344 1.00 86.00 182 ILE A C 1
ATOM 1456 O O . ILE A 1 182 ? 8.071 -9.708 -20.511 1.00 86.00 182 ILE A O 1
ATOM 1460 N N . ASP A 1 183 ? 5.934 -10.163 -21.071 1.00 84.44 183 ASP A N 1
ATOM 1461 C CA . ASP A 1 183 ? 6.205 -11.220 -22.051 1.00 84.44 183 ASP A CA 1
ATOM 1462 C C . ASP A 1 183 ? 7.232 -10.747 -23.096 1.00 84.44 183 ASP A C 1
ATOM 1464 O O . ASP A 1 183 ? 8.283 -11.361 -23.239 1.00 84.44 183 ASP A O 1
ATOM 1468 N N . ILE A 1 184 ? 7.052 -9.547 -23.673 1.00 82.56 184 ILE A N 1
ATOM 1469 C CA . ILE A 1 184 ? 8.002 -8.930 -24.630 1.00 82.56 184 ILE A CA 1
ATOM 1470 C C . ILE A 1 184 ? 9.454 -8.898 -24.115 1.00 82.56 184 ILE A C 1
ATOM 1472 O O . ILE A 1 184 ? 10.402 -8.867 -24.904 1.00 82.56 184 ILE A O 1
ATOM 1476 N N . ARG A 1 185 ? 9.652 -8.825 -22.796 1.00 76.88 185 ARG A N 1
ATOM 1477 C CA . ARG A 1 185 ? 10.976 -8.713 -22.177 1.00 76.88 185 ARG A CA 1
ATOM 1478 C C . ARG A 1 185 ? 11.526 -10.034 -21.651 1.00 76.88 185 ARG A C 1
ATOM 1480 O O . ARG A 1 185 ? 12.741 -10.128 -21.500 1.00 76.88 185 ARG A O 1
ATOM 1487 N N . VAL A 1 186 ? 10.655 -10.999 -21.368 1.00 73.75 186 VAL A N 1
ATOM 1488 C CA . VAL A 1 186 ? 11.007 -12.322 -20.835 1.00 73.75 186 VAL A CA 1
ATOM 1489 C C . VAL A 1 186 ? 11.174 -13.349 -21.958 1.00 73.75 186 VAL A C 1
ATOM 1491 O O . VAL A 1 186 ? 12.060 -14.192 -21.853 1.00 73.75 186 VAL A O 1
ATOM 1494 N N . ASP A 1 187 ? 10.421 -13.236 -23.058 1.00 73.44 187 ASP A N 1
ATOM 1495 C CA . ASP A 1 187 ? 10.497 -14.132 -24.225 1.00 73.44 187 ASP A CA 1
ATOM 1496 C C . ASP A 1 187 ? 11.937 -14.374 -24.736 1.00 73.44 187 ASP A C 1
ATOM 1498 O O . ASP A 1 187 ? 12.285 -15.533 -24.965 1.00 73.44 187 ASP A O 1
ATOM 1502 N N . PRO A 1 188 ? 12.833 -13.362 -24.822 1.00 73.38 188 PRO A N 1
ATOM 1503 C CA . PRO A 1 188 ? 14.214 -13.575 -25.271 1.00 73.38 188 PRO A CA 1
ATOM 1504 C C . PRO A 1 188 ? 15.043 -14.532 -24.400 1.00 73.38 188 PRO A C 1
ATOM 1506 O O . PRO A 1 188 ? 16.046 -15.053 -24.872 1.00 73.38 188 PRO A O 1
ATOM 1509 N N . PHE A 1 189 ? 14.650 -14.746 -23.141 1.00 65.62 189 PHE A N 1
ATOM 1510 C CA . PHE A 1 189 ? 15.334 -15.638 -22.194 1.00 65.62 189 PHE A CA 1
ATOM 1511 C C . PHE A 1 189 ? 14.709 -17.037 -22.142 1.00 65.62 189 PHE A C 1
ATOM 1513 O O . PHE A 1 189 ? 15.284 -17.936 -21.542 1.00 65.62 189 PHE A O 1
ATOM 1520 N N . MET A 1 190 ? 13.525 -17.217 -22.735 1.00 60.81 190 MET A N 1
ATOM 1521 C CA . MET A 1 190 ? 12.828 -18.506 -22.806 1.00 60.81 190 MET A CA 1
ATOM 1522 C C . MET A 1 190 ? 13.142 -19.269 -24.101 1.00 60.81 190 MET A C 1
ATOM 1524 O O . MET A 1 190 ? 12.932 -20.479 -24.158 1.00 60.81 190 MET A O 1
ATOM 1528 N N . GLU A 1 191 ? 13.620 -18.567 -25.134 1.00 56.00 191 GLU A N 1
ATOM 1529 C CA . GLU A 1 191 ? 14.044 -19.137 -26.423 1.00 56.00 191 GLU A CA 1
ATOM 1530 C C . GLU A 1 191 ? 15.568 -19.356 -26.537 1.00 56.00 191 GLU A C 1
ATOM 1532 O O . GLU A 1 191 ? 16.026 -19.883 -27.554 1.00 56.00 191 GLU A O 1
ATOM 1537 N N . ALA A 1 192 ? 16.339 -18.948 -25.522 1.00 48.94 192 ALA A N 1
ATOM 1538 C CA . ALA A 1 192 ? 17.791 -19.132 -25.420 1.00 48.94 192 ALA A CA 1
ATOM 1539 C C . ALA A 1 192 ? 18.146 -20.455 -24.724 1.00 48.94 192 ALA A C 1
ATOM 1541 O O . ALA A 1 192 ? 19.128 -21.093 -25.169 1.00 48.94 192 ALA A O 1
#

Solvent-accessible surface area (backbone atoms only — not comparable to full-atom values): 11366 Å² total; per-residue (Å²): 130,84,83,74,56,68,67,58,43,50,52,43,35,64,74,66,41,62,71,47,48,54,61,53,47,72,71,40,46,70,59,44,34,56,57,26,48,76,74,37,87,48,70,67,58,18,50,51,36,32,52,53,24,50,54,51,46,63,76,45,50,79,72,64,79,70,92,55,60,68,65,63,55,52,47,50,50,36,54,54,38,35,54,49,51,54,57,50,52,65,71,68,52,76,94,70,91,74,89,73,91,74,94,71,88,79,77,80,80,73,86,71,90,70,94,69,99,46,74,68,62,50,53,53,48,52,52,52,51,55,49,51,53,51,47,52,70,70,43,56,69,68,28,38,50,43,36,44,42,37,74,75,66,63,48,53,58,65,60,48,12,65,68,68,74,45,56,48,69,56,41,53,52,29,32,52,54,39,48,56,58,45,45,75,68,48,51,72,71,75,78,108

Mean predicted aligned error: 11.57 Å

Secondary structure (DSSP, 8-state):
-----HHHHHHHHHTT-TTHHHHHHHHHHHHHHHHHTTT---HHHHHHHHHHHHHHHHHHGGG--SSS-HHHHHHHHHHHHHHHHHHHHHHHS-------------------------HHHHHHHHHHHHHHHHHHHHS-HHHHHHHHHHHTS---HHHHHHHHTS-HHHHHHHHHHHHHHHHHHHHHHH--

pLDDT: mean 77.57, std 18.65, range [30.27, 97.19]

Sequence (192 aa):
MKQQSDLLIIEEIKSGNTEAFNSLVLKYQPRIAKIAAQYSKEPSDIMDITQEAFIKIYKAITKFRGDSAFYTWIYRITVNTAKNYISAQKRRLPVINFHDASQEELFLNTNMMCNIDDPEHLLLRDEIAANLDNVVATMSDELRTAILLRELDGMSYDEIAGIMHCPVGTVRSRIHRARAAIDIRVDPFMEA